Protein AF-J1JL00-F1 (afdb_monomer)

Solvent-accessible surface area (backbone atoms only — not comparable to full-atom values): 15808 Å² total; per-residue (Å²): 109,49,78,40,100,88,74,47,75,42,82,59,98,75,84,85,85,86,87,86,84,87,78,60,66,89,64,50,47,61,53,52,54,33,32,73,71,66,42,86,63,78,56,64,73,38,66,55,66,82,53,75,66,77,81,82,73,88,76,84,74,92,81,91,70,82,80,60,62,67,61,49,51,54,54,51,48,53,57,53,49,45,68,78,52,61,65,56,44,96,92,52,56,66,82,70,49,61,34,76,70,23,43,52,57,52,48,58,51,50,54,50,51,51,49,60,48,67,63,75,84,62,56,71,64,53,28,56,26,56,77,46,40,65,60,55,41,55,51,43,11,49,50,40,14,68,74,77,53,83,73,68,46,28,39,55,67,20,40,53,58,24,56,59,47,48,63,58,36,49,54,21,45,53,49,61,73,44,43,57,61,51,53,36,50,52,38,29,48,52,52,61,78,47,42,87,83,48,64,72,63,40,40,71,64,62,54,47,74,65,58,44,94,76,34,80,48,72,67,56,43,49,51,12,51,51,52,31,36,77,68,59,51,30,46,80,46,76,54,91,64,98,56,102,60,85,72,60,58,36,38,31,62,29,76,73,58,62,62,55,66,73,72,110

pLDDT: mean 85.7, std 11.67, range [34.03, 98.5]

Sequence (264 aa):
TYDRIERGTIFIPHVTLSMIGGIQPSRIIPLIQAINRGINDDGLLQRFQMIVWPDDNKEWQVIDRPPNKEAWQKYEGVFRSFRDKRLGSPEQPLIMRFSAKAQMQFYEWLEHLHREAKGGTHSESLQAHLLKMPKTIASLALIFELLDGGRLEIGPYAITTALRWTSYLLSHAKRLYAAHDTLTVESAKLIVERCDHLPDVFTARDIYRRCWRSLKDNQTVKQALELLCHSNHLRKKFITQQTSGHPNAYYEWHPLIKNNSIKQ

Structure (mmCIF, N/CA/C/O backbone):
data_AF-J1JL00-F1
#
_entry.id   AF-J1JL00-F1
#
loop_
_atom_site.group_PDB
_atom_site.id
_atom_site.type_symbol
_atom_site.label_atom_id
_atom_site.label_alt_id
_atom_site.label_comp_id
_atom_site.label_asym_id
_atom_site.label_entity_id
_atom_site.label_seq_id
_atom_site.pdbx_PDB_ins_code
_atom_site.Cartn_x
_atom_site.Cartn_y
_atom_site.Cartn_z
_atom_site.occupancy
_atom_site.B_iso_or_equiv
_atom_site.auth_seq_id
_atom_site.auth_comp_id
_atom_site.auth_asym_id
_atom_site.auth_atom_id
_atom_site.pdbx_PDB_model_num
ATOM 1 N N . THR A 1 1 ? -0.342 25.240 9.103 1.00 69.38 1 THR A N 1
ATOM 2 C CA . THR A 1 1 ? -0.979 26.515 8.718 1.00 69.38 1 THR A CA 1
ATOM 3 C C . THR A 1 1 ? -1.465 26.403 7.285 1.00 69.38 1 THR A C 1
ATOM 5 O O . THR A 1 1 ? -0.967 25.547 6.565 1.00 69.38 1 THR A O 1
ATOM 8 N N . TYR A 1 2 ? -2.474 27.172 6.888 1.00 74.75 2 TYR A N 1
ATOM 9 C CA . TYR A 1 2 ? -3.005 27.207 5.523 1.00 74.75 2 TYR A CA 1
ATOM 10 C C . TYR A 1 2 ? -3.241 28.662 5.124 1.00 74.75 2 TYR A C 1
ATOM 12 O O . TYR A 1 2 ? -3.945 29.376 5.841 1.00 74.75 2 TYR A O 1
ATOM 20 N N . ASP A 1 3 ? -2.665 29.086 4.003 1.00 75.50 3 ASP A N 1
ATOM 21 C CA . ASP A 1 3 ? -2.781 30.458 3.516 1.00 75.50 3 ASP A CA 1
ATOM 22 C C . ASP A 1 3 ? -4.001 30.617 2.613 1.00 75.50 3 ASP A C 1
ATOM 24 O O . ASP A 1 3 ? -4.221 29.853 1.671 1.00 75.50 3 ASP A O 1
ATOM 28 N N . ARG A 1 4 ? -4.810 31.638 2.901 1.00 74.19 4 ARG A N 1
ATOM 29 C CA . ARG A 1 4 ? -5.887 32.085 2.015 1.00 74.19 4 ARG A CA 1
ATOM 30 C C . ARG A 1 4 ? -5.503 33.425 1.413 1.00 74.19 4 ARG A C 1
ATOM 32 O O . ARG A 1 4 ? -5.175 34.338 2.164 1.00 74.19 4 ARG A O 1
ATOM 39 N N . ILE A 1 5 ? -5.649 33.538 0.088 1.00 73.56 5 ILE A N 1
ATOM 40 C CA . ILE A 1 5 ? -5.314 34.726 -0.722 1.00 73.56 5 ILE A CA 1
ATOM 41 C C . ILE A 1 5 ? -5.821 36.033 -0.079 1.00 73.56 5 ILE A C 1
ATOM 43 O O . ILE A 1 5 ? -5.119 37.032 -0.113 1.00 73.56 5 ILE A O 1
ATOM 47 N N . GLU A 1 6 ? -6.987 36.015 0.578 1.00 72.31 6 GLU A N 1
ATOM 48 C CA . GLU A 1 6 ? -7.594 37.209 1.191 1.00 72.31 6 GLU A CA 1
ATOM 49 C C . GLU A 1 6 ? -7.586 37.243 2.731 1.00 72.31 6 GLU A C 1
ATOM 51 O O . GLU A 1 6 ? -7.860 38.286 3.316 1.00 72.31 6 GLU A O 1
ATOM 56 N N . ARG A 1 7 ? -7.330 36.121 3.422 1.00 71.94 7 ARG A N 1
ATOM 57 C CA . ARG A 1 7 ? -7.496 36.026 4.896 1.00 71.94 7 ARG A CA 1
ATOM 58 C C . ARG A 1 7 ? -6.195 35.774 5.658 1.00 71.94 7 ARG A C 1
ATOM 60 O O . ARG A 1 7 ? -6.236 35.567 6.867 1.00 71.94 7 ARG A O 1
ATOM 67 N N . GLY A 1 8 ? -5.062 35.784 4.960 1.00 80.19 8 GLY A N 1
ATOM 68 C CA . GLY A 1 8 ? -3.763 35.474 5.543 1.00 80.19 8 GLY A CA 1
ATOM 69 C C . GLY A 1 8 ? -3.655 34.016 5.995 1.00 80.19 8 GLY A C 1
ATOM 70 O O . GLY A 1 8 ? -4.366 33.128 5.508 1.00 80.19 8 GLY A O 1
ATOM 71 N N . THR A 1 9 ? -2.736 33.775 6.924 1.00 82.62 9 THR A N 1
ATOM 72 C CA . THR A 1 9 ? -2.381 32.444 7.418 1.00 82.62 9 THR A CA 1
ATOM 73 C C . THR A 1 9 ? -3.329 31.974 8.517 1.00 82.62 9 THR A C 1
ATOM 75 O O . THR A 1 9 ? -3.395 32.563 9.593 1.00 82.62 9 THR A O 1
ATOM 78 N N . ILE A 1 10 ? -4.019 30.854 8.292 1.00 83.00 10 ILE A N 1
ATOM 79 C CA . ILE A 1 10 ? -4.846 30.196 9.311 1.00 83.00 10 ILE A CA 1
ATOM 80 C C . ILE A 1 10 ? -4.028 29.089 9.981 1.00 83.00 10 ILE A C 1
ATOM 82 O O . ILE A 1 10 ? -3.526 28.172 9.321 1.00 83.00 10 ILE A O 1
ATOM 86 N N . PHE A 1 11 ? -3.903 29.141 11.306 1.00 82.94 11 PHE A N 1
ATOM 87 C CA . PHE A 1 11 ? -3.355 28.041 12.094 1.00 82.94 11 PHE A CA 1
ATOM 88 C C . PHE A 1 11 ? -4.457 27.032 12.422 1.00 82.94 11 PHE A C 1
ATOM 90 O O . PHE A 1 11 ? -5.494 27.387 12.972 1.00 82.94 11 PHE A O 1
ATOM 97 N N . ILE A 1 12 ? -4.226 25.767 12.073 1.00 82.50 12 ILE A N 1
ATOM 98 C CA . ILE A 1 12 ? -5.101 24.652 12.433 1.00 82.50 12 ILE A CA 1
ATOM 99 C C . ILE A 1 12 ? -4.304 23.807 13.431 1.00 82.50 12 ILE A C 1
ATOM 101 O O . ILE A 1 12 ? -3.333 23.178 13.001 1.00 82.50 12 ILE A O 1
ATOM 105 N N . PRO A 1 13 ? -4.666 23.799 14.729 1.00 78.06 13 PRO A N 1
ATOM 106 C CA . PRO A 1 13 ? -3.902 23.092 15.759 1.00 78.06 13 PRO A CA 1
ATOM 107 C C . PRO A 1 13 ? -3.769 21.592 15.479 1.00 78.06 13 PRO A C 1
ATOM 109 O O . PRO A 1 13 ? -2.711 21.006 15.690 1.00 78.06 13 PRO A O 1
ATOM 112 N N . HIS A 1 14 ? -4.833 20.986 14.941 1.00 78.75 14 HIS A N 1
ATOM 113 C CA . HIS A 1 14 ? -4.893 19.564 14.614 1.00 78.75 14 HIS A CA 1
ATOM 114 C C . HIS A 1 14 ? -5.546 19.365 13.243 1.00 78.75 14 HIS A C 1
ATOM 116 O O . HIS A 1 14 ? -6.765 19.444 13.100 1.00 78.75 14 HIS A O 1
ATOM 122 N N . VAL A 1 15 ? -4.736 19.116 12.213 1.00 79.62 15 VAL A N 1
ATOM 123 C CA . VAL A 1 15 ? -5.241 18.772 10.877 1.00 79.62 15 VAL A CA 1
ATOM 124 C C . VAL A 1 15 ? -5.484 17.268 10.819 1.00 79.62 15 VAL A C 1
ATOM 126 O O . VAL A 1 15 ? -4.540 16.484 10.894 1.00 79.62 15 VAL A O 1
ATOM 129 N N . THR A 1 16 ? -6.743 16.867 10.646 1.00 81.25 16 THR A N 1
ATOM 130 C CA . THR A 1 16 ? -7.104 15.480 10.326 1.00 81.25 16 THR A CA 1
ATOM 131 C C . THR A 1 16 ? -7.536 15.415 8.870 1.00 81.25 16 THR A C 1
ATOM 133 O O . THR A 1 16 ? -8.533 16.025 8.492 1.00 81.25 16 THR A O 1
ATOM 136 N N . LEU A 1 17 ? -6.776 14.689 8.051 1.00 83.19 17 LEU A N 1
ATOM 137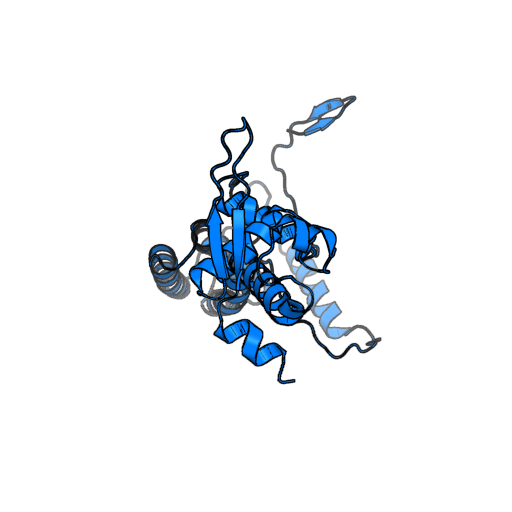 C CA . LEU A 1 17 ? -7.070 14.484 6.637 1.00 83.19 17 LEU A CA 1
ATOM 138 C C . LEU A 1 17 ? -7.422 13.013 6.405 1.00 83.19 17 LEU A C 1
ATOM 140 O O . LEU A 1 17 ? -6.638 12.128 6.742 1.00 83.19 17 LEU A O 1
ATOM 144 N N . SER A 1 18 ? -8.588 12.768 5.811 1.00 84.50 18 SER A N 1
ATOM 145 C CA . SER A 1 18 ? -8.987 11.451 5.312 1.00 84.50 18 SER A CA 1
ATOM 146 C C . SER A 1 18 ? -9.043 11.503 3.791 1.00 84.50 18 SER A C 1
ATOM 148 O O . SER A 1 18 ? -9.672 12.397 3.226 1.00 84.50 18 SER A O 1
ATOM 150 N N . MET A 1 19 ? -8.361 10.570 3.131 1.00 86.69 19 MET A N 1
ATOM 151 C CA . MET A 1 19 ? -8.307 10.475 1.675 1.00 86.69 19 MET A CA 1
ATOM 152 C C . MET A 1 19 ? -8.732 9.077 1.246 1.00 86.69 19 MET A C 1
ATOM 154 O O . MET A 1 19 ? -8.147 8.085 1.677 1.00 86.69 19 MET A O 1
ATOM 158 N N . ILE A 1 20 ? -9.725 9.017 0.365 1.00 90.94 20 ILE A N 1
ATOM 159 C CA . ILE A 1 20 ? -10.169 7.797 -0.302 1.00 90.94 20 ILE A CA 1
ATOM 160 C C . ILE A 1 20 ? -10.365 8.109 -1.782 1.00 90.94 20 ILE A C 1
ATOM 162 O O . ILE A 1 20 ? -10.926 9.143 -2.141 1.00 90.94 20 ILE A O 1
ATOM 166 N N . GLY A 1 21 ? -9.869 7.237 -2.649 1.00 90.94 21 GLY A N 1
ATOM 167 C CA . GLY A 1 21 ? -9.973 7.423 -4.087 1.00 90.94 21 GLY A CA 1
ATOM 168 C C . GLY A 1 21 ? -9.121 6.424 -4.851 1.00 90.94 21 GLY A C 1
ATOM 169 O O . GLY A 1 21 ? -8.315 5.698 -4.272 1.00 90.94 21 GLY A O 1
ATOM 170 N N . GLY A 1 22 ? -9.318 6.400 -6.165 1.00 91.00 22 GLY A N 1
ATOM 171 C CA . GLY A 1 22 ? -8.463 5.671 -7.093 1.00 91.00 22 GLY A CA 1
ATOM 172 C C . GLY A 1 22 ? -7.447 6.600 -7.751 1.00 91.00 22 GLY A C 1
ATOM 173 O O . GLY A 1 22 ? -7.706 7.788 -7.944 1.00 91.00 22 GLY A O 1
ATOM 174 N N . ILE A 1 23 ? -6.305 6.043 -8.143 1.00 88.38 23 ILE A N 1
ATOM 175 C CA . ILE A 1 23 ? -5.316 6.711 -8.989 1.00 88.38 23 ILE A CA 1
ATOM 176 C C . ILE A 1 23 ? -4.999 5.811 -10.176 1.00 88.38 23 ILE A C 1
ATOM 178 O O . ILE A 1 23 ? -4.833 4.602 -10.034 1.00 88.38 23 ILE A O 1
ATOM 182 N N . GLN A 1 24 ? -4.935 6.399 -11.368 1.00 83.00 24 GLN A N 1
ATOM 183 C CA . GLN A 1 24 ? -4.553 5.658 -12.563 1.00 83.00 24 GLN A CA 1
ATOM 184 C C . GLN A 1 24 ? -3.084 5.215 -12.454 1.00 83.00 24 GLN A C 1
ATOM 186 O O . GLN A 1 24 ? -2.234 6.053 -12.129 1.00 83.00 24 GLN A O 1
ATOM 191 N N . PRO A 1 25 ? -2.746 3.961 -12.812 1.00 82.19 25 PRO A N 1
ATOM 192 C CA . PRO A 1 25 ? -1.364 3.483 -12.865 1.00 82.19 25 PRO A CA 1
ATOM 193 C C . PRO A 1 25 ? -0.403 4.435 -13.593 1.00 82.19 25 PRO A C 1
ATOM 195 O O . PRO A 1 25 ? 0.659 4.781 -13.082 1.00 82.19 25 PRO A O 1
ATOM 198 N N . SER A 1 26 ? -0.820 4.964 -14.746 1.00 75.81 26 SER A N 1
ATOM 199 C CA . SER A 1 26 ? -0.031 5.903 -15.557 1.00 75.81 26 SER A CA 1
ATOM 200 C C . SER A 1 26 ? 0.316 7.220 -14.851 1.00 75.81 26 SER A C 1
ATOM 202 O O . SER A 1 26 ? 1.222 7.925 -15.290 1.00 75.81 26 SER A O 1
ATOM 204 N N . ARG A 1 27 ? -0.394 7.572 -13.772 1.00 83.00 27 ARG A N 1
ATOM 205 C CA . ARG A 1 27 ? -0.163 8.790 -12.983 1.00 83.00 27 ARG A CA 1
ATOM 206 C C . ARG A 1 27 ? 0.684 8.543 -11.742 1.00 83.00 27 ARG A C 1
ATOM 208 O O . ARG A 1 27 ? 1.440 9.432 -11.367 1.00 83.00 27 ARG A O 1
ATOM 215 N N . ILE A 1 28 ? 0.594 7.362 -11.129 1.00 86.94 28 ILE A N 1
ATOM 216 C CA . ILE A 1 28 ? 1.370 7.041 -9.922 1.00 86.94 28 ILE A CA 1
ATOM 217 C C . ILE A 1 28 ? 2.789 6.557 -10.240 1.00 86.94 28 ILE A C 1
ATOM 219 O O . ILE A 1 28 ? 3.718 6.856 -9.495 1.00 86.94 28 ILE A O 1
ATOM 223 N N . ILE A 1 29 ? 2.986 5.866 -11.365 1.00 83.75 29 ILE A N 1
ATOM 224 C CA . ILE A 1 29 ? 4.297 5.307 -11.726 1.00 83.75 29 ILE A CA 1
ATOM 225 C C . ILE A 1 29 ? 5.381 6.388 -11.878 1.00 83.75 29 ILE A C 1
ATOM 227 O O . ILE A 1 29 ? 6.454 6.205 -11.303 1.00 83.75 29 ILE A O 1
ATOM 231 N N . PRO A 1 30 ? 5.141 7.535 -12.551 1.00 80.81 30 PRO A N 1
ATOM 232 C CA . PRO A 1 30 ? 6.138 8.606 -12.611 1.00 80.81 30 PRO A CA 1
ATOM 233 C C . PRO A 1 30 ? 6.525 9.159 -11.232 1.00 80.81 30 PRO A C 1
ATOM 235 O O . PRO A 1 30 ? 7.673 9.547 -11.028 1.00 80.81 30 PRO A O 1
ATOM 238 N N . LEU A 1 31 ? 5.598 9.163 -10.265 1.00 84.75 31 LEU A N 1
ATOM 239 C CA . LEU A 1 31 ? 5.889 9.587 -8.891 1.00 84.75 31 LEU A CA 1
ATOM 240 C C . LEU A 1 31 ? 6.816 8.587 -8.192 1.00 84.75 31 LEU A C 1
ATOM 242 O O . LEU A 1 31 ? 7.778 8.988 -7.549 1.00 84.75 31 LEU A O 1
ATOM 246 N N . ILE A 1 32 ? 6.576 7.287 -8.374 1.00 85.06 32 ILE A N 1
ATOM 247 C CA . ILE A 1 32 ? 7.440 6.225 -7.834 1.00 85.06 32 ILE A CA 1
ATOM 248 C C . ILE A 1 32 ? 8.841 6.299 -8.448 1.00 85.06 32 ILE A C 1
ATOM 250 O O . ILE A 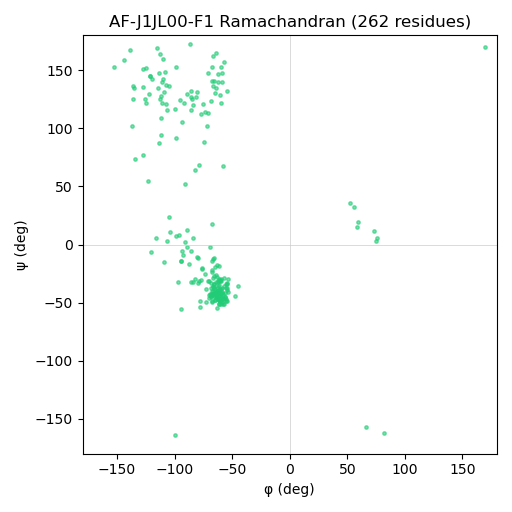1 32 ? 9.834 6.153 -7.740 1.00 85.06 32 ILE A O 1
ATOM 254 N N . GLN A 1 33 ? 8.938 6.574 -9.751 1.00 78.75 33 GLN A N 1
ATOM 255 C CA . GLN A 1 33 ? 10.223 6.783 -10.425 1.00 78.75 33 GLN A CA 1
ATOM 256 C C . GLN A 1 33 ? 10.987 7.976 -9.851 1.00 78.75 33 GLN A C 1
ATOM 258 O O . GLN A 1 33 ? 12.196 7.882 -9.651 1.00 78.75 33 GLN A O 1
ATOM 263 N N . ALA A 1 34 ? 10.294 9.091 -9.608 1.00 81.19 34 ALA A N 1
ATOM 264 C CA . ALA A 1 34 ? 10.893 10.267 -8.992 1.00 81.19 34 ALA A CA 1
ATOM 265 C C . ALA A 1 34 ? 11.437 9.925 -7.596 1.00 81.19 34 ALA A C 1
ATOM 267 O O . ALA A 1 34 ? 12.615 10.170 -7.338 1.00 81.19 34 ALA A O 1
ATOM 268 N N . ILE A 1 35 ? 10.634 9.247 -6.768 1.00 83.75 35 ILE A N 1
ATOM 269 C CA . ILE A 1 35 ? 11.024 8.791 -5.425 1.00 83.75 35 ILE A CA 1
ATOM 270 C C . ILE A 1 35 ? 12.271 7.899 -5.485 1.00 83.75 35 ILE A C 1
ATOM 272 O O . ILE A 1 35 ? 13.230 8.141 -4.763 1.00 83.75 35 ILE A O 1
ATOM 276 N N . ASN A 1 36 ? 12.317 6.923 -6.398 1.00 78.88 36 ASN A N 1
ATOM 277 C CA . ASN A 1 36 ? 13.481 6.039 -6.565 1.00 78.88 36 ASN A CA 1
ATOM 278 C C . ASN A 1 36 ? 14.760 6.777 -7.009 1.00 78.88 36 ASN A C 1
ATOM 280 O O . ASN A 1 36 ? 15.850 6.228 -6.893 1.00 78.88 36 ASN A O 1
ATOM 284 N N . ARG A 1 37 ? 14.642 8.001 -7.538 1.00 78.81 37 ARG A N 1
ATOM 285 C CA . ARG A 1 37 ? 15.773 8.879 -7.889 1.00 78.81 37 ARG A CA 1
ATOM 286 C C . ARG A 1 37 ? 16.100 9.894 -6.786 1.00 78.81 37 ARG A C 1
ATOM 288 O O . ARG A 1 37 ? 16.881 10.809 -7.030 1.00 78.81 37 ARG A O 1
ATOM 295 N N . GLY A 1 38 ? 15.472 9.778 -5.614 1.00 77.06 38 GLY A N 1
ATOM 296 C CA . GLY A 1 38 ? 15.591 10.738 -4.514 1.00 77.06 38 GLY A CA 1
ATOM 297 C C . GLY A 1 38 ? 14.855 12.061 -4.754 1.00 77.06 38 GLY A C 1
ATOM 298 O O . GLY A 1 38 ? 15.054 13.022 -4.016 1.00 77.06 38 GLY A O 1
ATOM 299 N N . ILE A 1 39 ? 14.006 12.147 -5.783 1.00 77.81 39 ILE A N 1
ATOM 300 C CA . ILE A 1 39 ? 13.226 13.348 -6.099 1.00 77.81 39 ILE A CA 1
ATOM 301 C C . ILE A 1 39 ? 11.874 13.241 -5.395 1.00 77.81 39 ILE A C 1
ATOM 303 O O . ILE A 1 39 ? 11.105 12.321 -5.666 1.00 77.81 39 ILE A O 1
ATOM 307 N N . ASN A 1 40 ? 11.556 14.217 -4.542 1.00 73.50 40 ASN A N 1
ATOM 308 C CA . ASN A 1 40 ? 10.325 14.232 -3.743 1.00 73.50 40 ASN A CA 1
ATOM 309 C C . ASN A 1 40 ? 10.146 12.971 -2.871 1.00 73.50 40 ASN A C 1
ATOM 311 O O . ASN A 1 40 ? 9.018 12.545 -2.632 1.00 73.50 40 ASN A O 1
ATOM 315 N N . ASP A 1 41 ? 11.239 12.367 -2.390 1.00 78.38 41 ASP A N 1
ATOM 316 C CA . ASP A 1 41 ? 11.178 11.271 -1.413 1.00 78.38 41 ASP A CA 1
ATOM 317 C C . ASP A 1 41 ? 10.931 11.813 0.008 1.00 78.38 41 ASP A C 1
ATOM 319 O O . ASP A 1 41 ? 11.788 11.803 0.888 1.00 78.38 41 ASP A O 1
ATOM 323 N N . ASP A 1 42 ? 9.731 12.353 0.220 1.00 81.44 42 ASP A N 1
ATOM 324 C CA . ASP A 1 42 ? 9.251 12.910 1.496 1.00 81.44 42 ASP A CA 1
ATOM 325 C C . ASP A 1 42 ? 8.522 11.863 2.374 1.00 81.44 42 ASP A C 1
ATOM 327 O O . ASP A 1 42 ? 7.994 12.136 3.468 1.00 81.44 42 ASP A O 1
ATOM 331 N N . GLY A 1 43 ? 8.462 10.623 1.887 1.00 84.25 43 GLY A N 1
ATOM 332 C CA . GLY A 1 43 ? 7.773 9.520 2.533 1.00 84.25 43 GLY A CA 1
ATOM 333 C C . GLY A 1 43 ? 6.244 9.556 2.410 1.00 84.25 43 GLY A C 1
ATOM 334 O O . GLY A 1 43 ? 5.588 8.774 3.109 1.00 84.25 43 GLY A O 1
ATOM 335 N N . LEU A 1 44 ? 5.641 10.482 1.650 1.00 86.38 44 LEU A N 1
ATOM 336 C CA . LEU A 1 44 ? 4.183 10.640 1.556 1.00 86.38 44 LEU A CA 1
ATOM 337 C C . LEU A 1 44 ? 3.527 9.378 0.993 1.00 86.38 44 LEU A C 1
ATOM 339 O O . LEU A 1 44 ? 2.630 8.825 1.629 1.00 86.38 44 LEU A O 1
ATOM 343 N N . LEU A 1 45 ? 4.014 8.874 -0.145 1.00 89.00 45 LEU A N 1
ATOM 344 C CA . LEU A 1 45 ? 3.480 7.659 -0.769 1.00 89.00 45 LEU A CA 1
ATOM 345 C C . LEU A 1 45 ? 3.578 6.451 0.174 1.00 89.00 45 LEU A C 1
ATOM 347 O O . LEU A 1 45 ? 2.633 5.679 0.318 1.00 89.00 45 LEU A O 1
ATOM 351 N N . GLN A 1 46 ? 4.693 6.332 0.891 1.00 91.06 46 GLN A N 1
ATOM 352 C CA . GLN A 1 46 ? 4.947 5.271 1.860 1.00 91.06 46 GLN A CA 1
ATOM 353 C C . GLN A 1 46 ? 4.002 5.348 3.076 1.00 91.06 46 GLN A C 1
ATOM 355 O O . GLN A 1 46 ? 3.962 4.407 3.859 1.00 91.06 46 GLN A O 1
ATOM 360 N N . ARG A 1 47 ? 3.233 6.428 3.281 1.00 89.31 47 ARG A N 1
ATOM 361 C CA . ARG A 1 47 ? 2.190 6.497 4.328 1.00 89.31 47 ARG A CA 1
ATOM 362 C C . ARG A 1 47 ? 0.839 5.958 3.857 1.00 89.31 47 ARG A C 1
ATOM 364 O O . ARG A 1 47 ? 0.012 5.608 4.698 1.00 89.31 47 ARG A O 1
ATOM 371 N N . PHE A 1 48 ? 0.626 5.812 2.551 1.00 91.94 48 PHE A N 1
ATOM 372 C CA . PHE A 1 48 ? -0.583 5.212 1.988 1.00 91.94 48 PHE A CA 1
ATOM 373 C C . PHE A 1 48 ? -0.511 3.676 1.998 1.00 91.94 48 PHE A C 1
ATOM 375 O O . PHE A 1 48 ? -0.522 3.005 0.970 1.00 91.94 48 PHE A O 1
ATOM 382 N N . GLN A 1 49 ? -0.456 3.113 3.202 1.00 94.25 49 GLN A N 1
ATOM 383 C CA . GLN A 1 49 ? -0.298 1.675 3.463 1.00 94.25 49 GLN A CA 1
ATOM 384 C C . GLN A 1 49 ? -1.502 0.817 3.033 1.00 94.25 49 GLN A C 1
ATOM 386 O O . GLN A 1 49 ? -1.396 -0.401 2.978 1.00 94.25 49 GLN A O 1
ATOM 391 N N . MET A 1 50 ? -2.644 1.449 2.746 1.00 94.50 50 MET A N 1
ATOM 392 C CA . MET A 1 50 ? -3.872 0.785 2.292 1.00 94.50 50 MET A CA 1
ATOM 393 C C . MET A 1 50 ? -4.057 0.845 0.765 1.00 94.50 50 MET A C 1
ATOM 395 O O . MET A 1 50 ? -5.124 0.479 0.275 1.00 94.50 50 MET A O 1
ATOM 399 N N . ILE A 1 51 ? -3.067 1.332 -0.001 1.00 92.88 51 ILE A N 1
ATOM 400 C CA . ILE A 1 51 ? -3.135 1.289 -1.470 1.00 92.88 51 ILE A CA 1
ATOM 401 C C . ILE A 1 51 ? -3.130 -0.166 -1.928 1.00 92.88 51 ILE A C 1
ATOM 403 O O . ILE A 1 51 ? -2.267 -0.955 -1.550 1.00 92.88 51 ILE A O 1
ATOM 407 N N . VAL A 1 52 ? -4.079 -0.487 -2.800 1.00 93.88 52 VAL A N 1
ATOM 408 C CA . VAL A 1 52 ? -4.195 -1.789 -3.446 1.00 93.88 52 VAL A CA 1
ATOM 409 C C . VAL A 1 52 ? -4.138 -1.619 -4.956 1.00 93.88 52 VAL A C 1
ATOM 411 O O . VAL 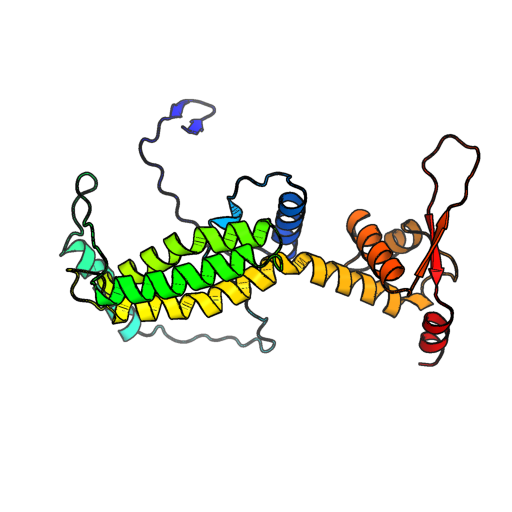A 1 52 ? -4.639 -0.641 -5.508 1.00 93.88 52 VAL A O 1
ATOM 414 N N . TRP A 1 53 ? -3.525 -2.591 -5.619 1.00 90.94 53 TRP A N 1
ATOM 415 C CA . TRP A 1 53 ? -3.470 -2.699 -7.074 1.00 90.94 53 TRP A CA 1
ATOM 416 C C . TRP A 1 53 ? -3.959 -4.096 -7.476 1.00 90.94 53 TRP A C 1
ATOM 418 O O . TRP A 1 53 ? -3.133 -4.990 -7.712 1.00 90.94 53 TRP A O 1
ATOM 428 N N . PRO A 1 54 ? -5.286 -4.318 -7.449 1.00 89.12 54 PRO A N 1
ATOM 429 C CA . PRO A 1 54 ? -5.886 -5.600 -7.797 1.00 89.12 54 PRO A CA 1
ATOM 430 C C . PRO A 1 54 ? -5.696 -5.917 -9.280 1.00 89.12 54 PRO A C 1
ATOM 432 O O . PRO A 1 54 ? -5.382 -5.039 -10.082 1.00 89.12 54 PRO A O 1
ATOM 435 N N . ASP A 1 55 ? -5.868 -7.187 -9.629 1.00 85.19 55 ASP A N 1
ATOM 436 C CA . ASP A 1 55 ? -5.952 -7.593 -11.026 1.00 85.19 55 ASP A CA 1
ATOM 437 C C . ASP A 1 55 ? -7.265 -7.127 -11.652 1.00 85.19 55 ASP A C 1
ATOM 439 O O . ASP A 1 55 ? -8.302 -7.059 -10.987 1.00 85.19 55 ASP A O 1
ATOM 443 N N . ASP A 1 56 ? -7.211 -6.823 -12.948 1.00 81.62 56 ASP A N 1
ATOM 444 C CA . ASP A 1 56 ? -8.403 -6.479 -13.709 1.00 81.62 56 ASP A CA 1
ATOM 445 C C . ASP A 1 56 ? -9.287 -7.717 -13.854 1.00 81.62 56 ASP A C 1
ATOM 447 O O . ASP A 1 56 ? -8.872 -8.748 -14.397 1.00 81.62 56 ASP A O 1
ATOM 451 N N . ASN A 1 57 ? -10.537 -7.604 -13.404 1.00 79.06 57 ASN A N 1
ATOM 452 C CA . ASN A 1 57 ? -11.538 -8.600 -13.736 1.00 79.06 57 ASN A CA 1
ATOM 453 C C . ASN A 1 57 ? -11.883 -8.456 -15.224 1.00 79.06 57 ASN A C 1
ATOM 455 O O . ASN A 1 57 ? -12.433 -7.440 -15.647 1.00 79.06 57 ASN A O 1
ATOM 459 N N . LYS A 1 58 ? -11.522 -9.464 -16.023 1.00 82.94 58 LYS A N 1
ATOM 460 C CA . LYS A 1 58 ? -11.732 -9.455 -17.480 1.00 82.94 58 LYS A CA 1
ATOM 461 C C . LYS A 1 58 ? -13.209 -9.520 -17.857 1.00 82.94 58 LYS A C 1
ATOM 463 O O . LYS A 1 58 ? -13.575 -9.121 -18.960 1.00 82.94 58 LYS A O 1
ATOM 468 N N . GLU A 1 59 ? -14.044 -10.016 -16.954 1.00 85.56 59 GLU A N 1
ATOM 469 C CA . GLU A 1 59 ? -15.479 -10.116 -17.158 1.00 85.56 59 GLU A CA 1
ATOM 470 C C . GLU A 1 59 ? -16.160 -8.873 -16.593 1.00 85.56 59 GLU A C 1
ATOM 472 O O . GLU A 1 59 ? -16.289 -8.697 -15.380 1.00 85.56 59 GLU A O 1
ATOM 477 N N . TRP A 1 60 ? -16.598 -7.987 -17.488 1.00 85.19 60 TRP A N 1
ATOM 478 C CA . TRP A 1 60 ? -17.466 -6.883 -17.106 1.00 85.19 60 TRP A CA 1
ATOM 479 C C . TRP A 1 60 ? -18.919 -7.348 -17.109 1.00 85.19 60 TRP A C 1
ATOM 481 O O . TRP A 1 60 ? -19.414 -7.871 -18.108 1.00 85.19 60 TRP A O 1
ATOM 491 N N . GLN A 1 61 ? -19.606 -7.133 -15.990 1.00 89.25 61 GLN A N 1
ATOM 492 C CA . GLN A 1 61 ? -21.024 -7.430 -15.838 1.00 89.25 61 GLN A CA 1
ATOM 493 C C . GLN A 1 61 ? -21.708 -6.269 -15.115 1.00 89.25 61 GLN A C 1
ATOM 495 O O . GLN A 1 61 ? -21.192 -5.750 -14.122 1.00 89.25 61 GLN A O 1
ATOM 500 N N . VAL A 1 62 ? -22.887 -5.870 -15.597 1.00 89.56 62 VAL A N 1
ATOM 501 C CA . VAL A 1 62 ? -23.751 -4.935 -14.867 1.00 89.56 62 VAL A CA 1
ATOM 502 C C . VAL A 1 62 ? -24.372 -5.690 -13.700 1.00 89.56 62 VAL A C 1
ATOM 504 O O . VAL A 1 62 ? -25.163 -6.606 -13.905 1.00 89.56 62 VAL A O 1
ATOM 507 N N . ILE A 1 63 ? -24.021 -5.302 -12.477 1.00 88.25 63 ILE A N 1
ATOM 508 C CA . ILE A 1 63 ? -24.607 -5.863 -11.258 1.00 88.25 63 ILE A CA 1
ATOM 509 C C . ILE A 1 63 ? -25.438 -4.769 -10.591 1.00 88.25 63 ILE A C 1
ATOM 511 O O . ILE A 1 63 ? -24.913 -3.967 -9.821 1.00 88.25 63 ILE A O 1
ATOM 515 N N . ASP A 1 64 ? -26.737 -4.753 -10.880 1.00 92.12 64 ASP A N 1
ATOM 516 C CA . ASP A 1 64 ? -27.720 -3.959 -10.141 1.00 92.12 64 ASP A CA 1
ATOM 517 C C . ASP A 1 64 ? -28.427 -4.871 -9.134 1.00 92.12 64 ASP A C 1
ATOM 519 O O . ASP A 1 64 ? -29.368 -5.597 -9.458 1.00 92.12 64 ASP A O 1
ATOM 523 N N . ARG A 1 65 ? -27.882 -4.926 -7.916 1.00 92.81 65 ARG A N 1
ATOM 524 C CA . ARG A 1 65 ? -28.422 -5.745 -6.827 1.00 92.81 65 ARG A CA 1
ATOM 525 C C . ARG A 1 65 ? -29.003 -4.842 -5.742 1.00 92.81 65 ARG A C 1
ATOM 527 O O . ARG A 1 65 ? -28.361 -3.850 -5.385 1.00 92.81 65 ARG A O 1
ATOM 534 N N . PRO A 1 66 ? -30.156 -5.199 -5.148 1.00 93.69 66 PRO A N 1
ATOM 535 C CA . PRO A 1 66 ? -30.685 -4.448 -4.021 1.00 93.69 66 PRO A CA 1
ATOM 536 C C . PRO A 1 66 ? -29.675 -4.440 -2.859 1.00 93.69 66 PRO A C 1
ATOM 538 O O . PRO A 1 66 ? -28.937 -5.416 -2.666 1.00 93.69 66 PRO A O 1
ATOM 541 N N . PRO A 1 67 ? -29.631 -3.360 -2.058 1.00 92.50 67 PRO A N 1
ATOM 542 C CA . PRO A 1 67 ? -28.720 -3.280 -0.928 1.00 92.50 67 PRO A CA 1
ATOM 543 C C . PRO A 1 67 ? -29.029 -4.378 0.093 1.00 92.50 67 PRO A C 1
ATOM 545 O O . PRO A 1 67 ? -30.189 -4.661 0.408 1.00 92.50 67 PRO A O 1
ATOM 548 N N . ASN A 1 68 ? -27.979 -4.973 0.661 1.00 96.38 68 ASN A N 1
ATOM 549 C CA . ASN A 1 68 ? -28.131 -5.917 1.760 1.00 96.38 68 ASN A CA 1
ATOM 550 C C . ASN A 1 68 ? -28.537 -5.151 3.032 1.00 96.38 68 ASN A C 1
ATOM 552 O O . ASN A 1 68 ? -27.703 -4.523 3.687 1.00 96.38 68 ASN A O 1
ATOM 556 N N . LYS A 1 69 ? -29.831 -5.208 3.369 1.00 96.56 69 LYS A N 1
ATOM 557 C CA . LYS A 1 69 ? -30.412 -4.507 4.524 1.00 96.56 69 LYS A CA 1
ATOM 558 C C . LYS A 1 69 ? -29.794 -4.937 5.855 1.00 96.56 69 LYS A C 1
ATOM 560 O O . LYS A 1 69 ? -29.574 -4.089 6.711 1.00 96.56 69 LYS A O 1
ATOM 565 N N . GLU A 1 70 ? -29.488 -6.221 6.024 1.00 96.44 70 GLU A N 1
ATOM 566 C CA . GLU A 1 70 ? -28.879 -6.735 7.255 1.00 96.44 70 GLU A CA 1
ATOM 567 C C . GLU A 1 70 ? -27.449 -6.201 7.423 1.00 96.44 70 GLU A C 1
ATOM 569 O O . GLU A 1 70 ? -27.073 -5.732 8.497 1.00 96.44 70 GLU A O 1
ATOM 574 N N . ALA A 1 71 ? -26.662 -6.197 6.342 1.00 94.88 71 ALA A N 1
ATOM 575 C CA . ALA A 1 71 ? -25.322 -5.614 6.347 1.00 94.88 71 ALA A CA 1
ATOM 576 C C . ALA A 1 71 ? -25.363 -4.107 6.645 1.00 94.88 71 ALA A C 1
ATOM 578 O O . ALA A 1 71 ? -24.548 -3.612 7.423 1.00 94.88 71 ALA A O 1
ATOM 579 N N . TRP A 1 72 ? -26.341 -3.391 6.081 1.00 94.25 72 TRP A N 1
ATOM 580 C CA . TRP A 1 72 ? -26.557 -1.972 6.363 1.00 94.25 72 TRP A CA 1
ATOM 581 C C . TRP A 1 72 ? -26.877 -1.713 7.839 1.00 94.25 72 TRP A C 1
ATOM 583 O O . TRP A 1 72 ? -26.278 -0.833 8.452 1.00 94.25 72 TRP A O 1
ATOM 593 N N . GLN A 1 73 ? -27.769 -2.507 8.435 1.00 95.50 73 GLN A N 1
ATOM 594 C CA . GLN A 1 73 ? -28.117 -2.390 9.854 1.00 95.50 73 GLN A CA 1
ATOM 595 C C . GLN A 1 73 ? -26.919 -2.676 10.768 1.00 95.50 73 GLN A C 1
ATOM 597 O O . GLN A 1 73 ? -26.705 -1.945 11.734 1.00 95.50 73 GLN A O 1
ATOM 602 N N . LYS A 1 74 ? -26.107 -3.696 10.452 1.00 92.25 74 LYS A N 1
ATOM 603 C CA . LYS A 1 74 ? -24.862 -3.990 11.187 1.00 92.25 74 LYS A CA 1
ATOM 604 C C . LYS A 1 74 ? -23.878 -2.824 11.099 1.00 92.25 74 LYS A C 1
ATOM 606 O O . LYS A 1 74 ? -23.372 -2.377 12.125 1.00 92.25 74 LYS A O 1
ATOM 611 N N . TYR A 1 75 ? -23.660 -2.301 9.891 1.00 92.38 75 TYR A N 1
ATOM 612 C CA . TYR A 1 75 ? -22.817 -1.129 9.656 1.00 92.38 75 TYR A CA 1
ATOM 613 C C . TYR A 1 75 ? -23.296 0.078 10.470 1.00 92.38 75 TYR A C 1
ATOM 615 O O . TYR A 1 75 ? -22.521 0.663 11.220 1.00 92.38 75 TYR A O 1
ATOM 623 N N . GLU A 1 76 ? -24.582 0.423 10.394 1.00 94.56 76 GLU A N 1
ATOM 624 C CA . GLU A 1 76 ? -25.147 1.545 11.147 1.00 94.56 76 GLU A CA 1
ATOM 625 C C . GLU A 1 76 ? -25.031 1.335 12.667 1.00 94.56 76 GLU A C 1
ATOM 627 O O . GLU A 1 76 ? -24.692 2.263 13.411 1.00 94.56 76 GLU A O 1
ATOM 632 N N . GLY A 1 77 ? -25.265 0.104 13.129 1.00 92.75 77 GLY A N 1
ATOM 633 C CA . GLY A 1 77 ? -25.135 -0.292 14.528 1.00 92.75 77 GLY A CA 1
ATOM 634 C C . GLY A 1 77 ? -23.751 0.006 15.105 1.00 92.75 77 GLY A C 1
ATOM 635 O O . GLY A 1 77 ? -23.660 0.482 16.238 1.00 92.75 77 GLY A O 1
ATOM 636 N N . VAL A 1 78 ? -22.684 -0.168 14.318 1.00 91.00 78 VAL A N 1
ATOM 637 C CA . VAL A 1 78 ? -21.313 0.185 14.723 1.00 91.00 78 VAL A CA 1
ATOM 638 C C . VAL A 1 78 ? -21.199 1.675 15.051 1.00 91.00 78 VAL A C 1
ATOM 640 O O . VAL A 1 78 ? -20.747 2.025 16.144 1.00 91.00 78 VAL A O 1
ATOM 643 N N . PHE A 1 79 ? -21.651 2.560 14.157 1.00 90.88 79 PHE A N 1
ATOM 644 C CA . PHE A 1 79 ? -21.567 4.011 14.377 1.00 90.88 79 PHE A CA 1
ATOM 645 C C . PHE A 1 79 ? -22.404 4.457 15.570 1.00 90.88 79 PHE A C 1
ATOM 647 O O . PHE A 1 79 ? -21.935 5.247 16.394 1.00 90.88 79 PHE A O 1
ATOM 654 N N . ARG A 1 80 ? -23.620 3.914 15.704 1.00 91.94 80 ARG A N 1
ATOM 655 C CA . ARG A 1 80 ? -24.466 4.163 16.879 1.00 91.94 80 ARG A CA 1
ATOM 656 C C . ARG A 1 80 ? -23.752 3.722 18.158 1.00 91.94 80 ARG A C 1
ATOM 658 O O . ARG A 1 80 ? -23.712 4.485 19.117 1.00 91.94 80 ARG A O 1
ATOM 665 N N . SER A 1 81 ? -23.078 2.569 18.141 1.00 89.06 81 SER A N 1
ATOM 666 C CA . SER A 1 81 ? -22.315 2.082 19.297 1.00 89.06 81 SER A CA 1
ATOM 667 C C . SER A 1 81 ? -21.178 3.021 19.721 1.00 89.06 81 SER A C 1
ATOM 669 O O . SER A 1 81 ? -20.916 3.129 20.915 1.00 89.06 81 SER A O 1
ATOM 671 N N . PHE A 1 82 ? -20.508 3.703 18.783 1.00 88.31 82 PHE A N 1
ATOM 672 C CA . PHE A 1 82 ? -19.445 4.670 19.100 1.00 88.31 82 PHE A CA 1
ATOM 673 C C . PHE A 1 82 ? -19.989 6.023 19.551 1.00 88.31 82 PHE A C 1
ATOM 675 O O . PHE A 1 82 ? -19.373 6.689 20.383 1.00 88.31 82 PHE A O 1
ATOM 682 N N . ARG A 1 83 ? -21.156 6.426 19.038 1.00 87.44 83 ARG A N 1
ATOM 683 C CA . ARG A 1 83 ? -21.863 7.614 19.524 1.00 87.44 83 ARG A CA 1
ATOM 684 C C . ARG A 1 83 ? -22.317 7.423 20.971 1.00 87.44 83 ARG A C 1
ATOM 686 O O . ARG A 1 83 ? -22.101 8.310 21.794 1.00 87.44 83 ARG A 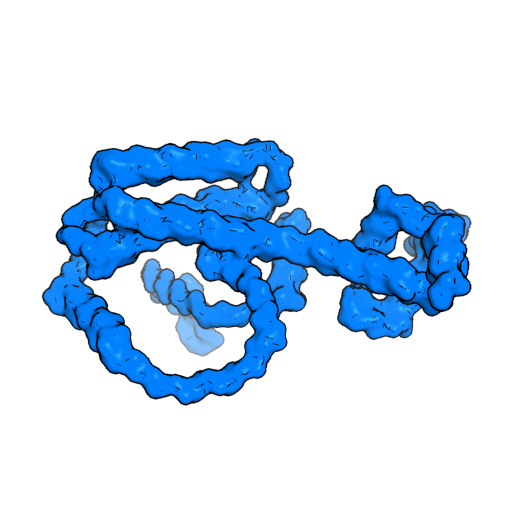O 1
ATOM 693 N N . ASP A 1 84 ? -22.931 6.277 21.256 1.00 87.31 84 ASP A N 1
ATOM 694 C CA . ASP A 1 84 ? -23.568 5.994 22.544 1.00 87.31 84 ASP A CA 1
ATOM 695 C C . ASP A 1 84 ? -22.532 5.578 23.607 1.00 87.31 84 ASP A C 1
ATOM 697 O O . ASP A 1 84 ? -22.663 5.934 24.777 1.00 87.31 84 ASP A O 1
ATOM 701 N N . LYS A 1 85 ? -21.454 4.885 23.205 1.00 83.81 85 LYS A N 1
ATOM 702 C CA . LYS A 1 85 ? -20.286 4.575 24.048 1.00 83.81 85 LYS A CA 1
ATOM 703 C C . LYS A 1 85 ? -19.060 5.313 23.516 1.00 83.81 85 LYS A C 1
ATOM 705 O O . LYS A 1 85 ? -18.300 4.772 22.709 1.00 83.81 85 LYS A O 1
ATOM 710 N N . ARG A 1 86 ? -18.880 6.555 23.971 1.00 83.00 86 ARG A N 1
ATOM 711 C CA . ARG A 1 86 ? -17.764 7.412 23.547 1.00 83.00 86 ARG A CA 1
ATOM 712 C C . ARG A 1 86 ? -16.407 6.778 23.860 1.00 83.00 86 ARG A C 1
ATOM 714 O O . ARG A 1 86 ? -16.197 6.230 24.938 1.00 83.00 86 ARG A O 1
ATOM 721 N N . LEU A 1 87 ? -15.469 6.926 22.928 1.00 87.06 87 LEU A N 1
ATOM 722 C CA . LEU A 1 87 ? -14.090 6.436 23.025 1.00 87.06 87 LEU A CA 1
ATOM 723 C C . LEU A 1 87 ? -13.164 7.502 23.642 1.00 87.06 87 LEU A C 1
ATOM 725 O O . LEU A 1 87 ? -12.138 7.860 23.066 1.00 87.06 87 LEU A O 1
ATOM 729 N N . GLY A 1 88 ? -13.554 8.037 24.801 1.00 87.12 88 GLY A N 1
ATOM 730 C CA . GLY A 1 88 ? -12.872 9.163 25.451 1.00 87.12 88 GLY A CA 1
ATOM 731 C C . GLY A 1 88 ? -13.267 10.538 24.892 1.00 87.12 88 GLY A C 1
ATOM 732 O O . GLY A 1 88 ? -14.312 10.685 24.248 1.00 87.12 88 GLY A O 1
ATOM 733 N N . SER A 1 89 ? -12.442 11.551 25.167 1.00 86.69 89 SER A N 1
ATOM 734 C CA . SER A 1 89 ? -12.549 12.917 24.626 1.00 86.69 89 SER A CA 1
ATOM 735 C C . SER A 1 89 ? -11.343 13.251 23.732 1.00 86.69 89 SER A C 1
ATOM 737 O O . SER A 1 89 ? -10.366 12.502 23.733 1.00 86.69 89 SER A O 1
ATOM 739 N N . PRO A 1 90 ? -11.362 14.359 22.968 1.00 81.56 90 PRO A N 1
ATOM 740 C CA . PRO A 1 90 ? -10.183 14.812 22.224 1.00 81.56 90 PRO A CA 1
ATOM 741 C C . PRO A 1 90 ? -8.935 15.018 23.102 1.00 81.56 90 PRO A C 1
ATOM 743 O O . PRO A 1 90 ? -7.822 14.750 22.656 1.00 81.56 90 PRO A O 1
ATOM 746 N N . GLU A 1 91 ? -9.116 15.454 24.350 1.00 88.06 91 GLU A N 1
ATOM 747 C CA . GLU A 1 91 ? -8.045 15.686 25.331 1.00 88.06 91 GLU A CA 1
ATOM 748 C C . GLU A 1 91 ? -7.611 14.392 26.033 1.00 88.06 91 GLU A C 1
ATOM 750 O O . GLU A 1 91 ? -6.462 14.263 26.455 1.00 88.06 91 GLU A O 1
ATOM 755 N N . GLN A 1 92 ? -8.534 13.438 26.170 1.00 89.50 92 GLN A N 1
ATOM 756 C CA . GLN A 1 92 ? -8.324 12.153 26.834 1.00 89.50 92 GLN A CA 1
ATOM 757 C C . GLN A 1 92 ? -8.918 11.023 25.986 1.00 89.50 92 GLN A C 1
ATOM 759 O O . GLN A 1 92 ? -9.985 10.488 26.316 1.00 89.50 92 GLN A O 1
ATOM 764 N N . PRO A 1 93 ? -8.272 10.668 24.861 1.00 89.69 93 PRO A N 1
ATOM 765 C CA . PRO A 1 93 ? -8.765 9.603 24.003 1.00 89.69 93 PRO A CA 1
ATOM 766 C C . PRO A 1 93 ? -8.659 8.256 24.719 1.00 89.69 93 PRO A C 1
ATOM 768 O O . PRO A 1 93 ? -7.781 8.047 25.560 1.00 89.69 93 PRO A O 1
ATOM 771 N N . LEU A 1 94 ? -9.522 7.308 24.352 1.00 90.06 94 LEU A N 1
ATOM 772 C CA . LEU A 1 94 ? -9.349 5.922 24.773 1.00 90.06 94 LEU A CA 1
ATOM 773 C C . LEU A 1 94 ? -8.001 5.397 24.257 1.00 90.06 94 LEU A C 1
ATOM 775 O O . LEU A 1 94 ? -7.756 5.359 23.051 1.00 90.06 94 LEU A O 1
ATOM 779 N N . ILE A 1 95 ? -7.148 4.952 25.177 1.00 91.56 95 ILE A N 1
ATOM 780 C CA . ILE A 1 95 ? -5.874 4.309 24.861 1.00 91.56 95 ILE A CA 1
ATOM 781 C C . ILE A 1 95 ? -6.012 2.822 25.159 1.00 91.56 95 ILE A C 1
ATOM 783 O O . ILE A 1 95 ? -6.258 2.433 26.298 1.00 91.56 95 ILE A O 1
ATOM 787 N N . MET A 1 96 ? -5.808 1.995 24.138 1.00 94.06 96 MET A N 1
ATOM 788 C CA . MET A 1 96 ? -5.791 0.541 24.271 1.00 94.06 96 MET A CA 1
ATOM 789 C C . MET A 1 96 ? -4.375 0.015 24.064 1.00 94.06 96 MET A C 1
ATOM 791 O O . MET A 1 96 ? -3.626 0.508 23.219 1.00 94.06 96 MET A O 1
ATOM 795 N N . ARG A 1 97 ? -4.009 -1.002 24.843 1.00 96.44 97 ARG A N 1
ATOM 796 C CA . ARG A 1 97 ? -2.737 -1.723 24.719 1.00 96.44 97 ARG A CA 1
ATOM 797 C C . ARG A 1 97 ? -3.003 -3.122 24.187 1.00 96.44 97 ARG A C 1
ATOM 799 O O . ARG A 1 97 ? -4.122 -3.615 24.297 1.00 96.44 97 ARG A O 1
ATOM 806 N N . PHE A 1 98 ? -1.989 -3.764 23.621 1.00 98.12 98 PHE A N 1
ATOM 807 C CA . PHE A 1 98 ? -2.082 -5.190 23.347 1.00 98.12 98 PHE A CA 1
ATOM 808 C C . PHE A 1 98 ? -2.126 -5.977 24.656 1.00 98.12 98 PHE A C 1
ATOM 810 O O . PHE A 1 98 ? -1.374 -5.684 25.587 1.00 98.12 98 PHE A O 1
ATOM 817 N N . SER A 1 99 ? -2.954 -7.018 24.676 1.00 97.94 99 SER A N 1
ATOM 818 C CA . SER A 1 99 ? -2.810 -8.110 25.639 1.00 97.94 99 SER A CA 1
ATOM 819 C C . SER A 1 99 ? -1.421 -8.743 25.517 1.00 97.94 99 SER A C 1
ATOM 821 O O . SER A 1 99 ? -0.806 -8.705 24.447 1.00 97.94 99 SER A O 1
ATOM 823 N N . ALA A 1 100 ? -0.935 -9.404 26.571 1.00 98.31 100 ALA A N 1
ATOM 824 C CA . ALA A 1 100 ? 0.376 -10.063 26.545 1.00 98.31 100 ALA A CA 1
ATOM 825 C C . ALA A 1 100 ? 0.524 -11.032 25.353 1.00 98.31 100 ALA A C 1
ATOM 827 O O . ALA A 1 100 ? 1.549 -11.047 24.672 1.00 98.31 100 ALA A O 1
ATOM 828 N N . LYS A 1 101 ? -0.534 -11.792 25.041 1.00 97.88 101 LYS A N 1
ATOM 829 C CA . LYS A 1 101 ? -0.544 -12.719 23.903 1.00 97.88 101 LYS A CA 1
ATOM 830 C C . LYS A 1 101 ? -0.544 -11.996 22.555 1.00 97.88 101 LYS A C 1
ATOM 832 O O . LYS A 1 101 ? 0.207 -12.392 21.668 1.00 97.88 101 LYS A O 1
ATOM 837 N N . ALA A 1 102 ? -1.336 -10.935 22.403 1.00 98.00 102 ALA A N 1
ATOM 838 C CA . ALA A 1 102 ? -1.355 -10.158 21.165 1.00 98.00 102 ALA A CA 1
ATOM 839 C C . ALA A 1 102 ? -0.028 -9.422 20.917 1.00 98.00 102 ALA A C 1
ATOM 841 O O . ALA A 1 102 ? 0.434 -9.346 19.779 1.00 98.00 102 ALA A O 1
ATOM 842 N N . GLN A 1 103 ? 0.616 -8.940 21.983 1.00 98.50 103 GLN A N 1
ATOM 843 C CA . GLN A 1 103 ? 1.918 -8.281 21.921 1.00 98.50 103 GLN A CA 1
ATOM 844 C C . GLN A 1 103 ? 2.994 -9.225 21.368 1.00 98.50 103 GLN A C 1
ATOM 846 O O . GLN A 1 103 ? 3.762 -8.819 20.500 1.00 98.50 103 GLN A O 1
ATOM 851 N N . MET A 1 104 ? 3.020 -10.488 21.818 1.00 98.44 104 MET A N 1
ATOM 852 C CA . MET A 1 104 ? 3.949 -11.497 21.291 1.00 98.44 104 MET A CA 1
ATOM 853 C C . MET A 1 104 ? 3.749 -11.726 19.788 1.00 98.44 104 MET A C 1
ATOM 855 O O . MET A 1 104 ? 4.721 -11.696 19.040 1.00 98.44 104 MET A O 1
ATOM 859 N N . GLN A 1 105 ? 2.498 -11.870 19.332 1.00 98.38 105 GLN A N 1
ATOM 860 C CA . GLN A 1 105 ? 2.189 -12.045 17.904 1.00 98.38 105 GLN A CA 1
ATOM 861 C C . GLN A 1 105 ? 2.623 -10.833 17.070 1.00 98.38 105 GLN A C 1
ATOM 863 O O . GLN A 1 105 ? 3.157 -10.981 15.971 1.00 98.38 105 GLN A O 1
ATOM 868 N N . PHE A 1 106 ? 2.407 -9.622 17.591 1.00 98.31 106 PHE A N 1
ATOM 869 C CA . PHE A 1 106 ? 2.845 -8.400 16.925 1.00 98.31 106 PHE A CA 1
ATOM 870 C C . PHE A 1 106 ? 4.374 -8.317 16.835 1.00 98.31 106 PHE A C 1
ATOM 872 O O . PHE A 1 106 ? 4.889 -7.938 15.788 1.00 98.31 106 PHE A O 1
ATOM 879 N N . TYR A 1 107 ? 5.103 -8.687 17.892 1.00 98.38 107 TYR A N 1
ATOM 880 C CA . TYR A 1 107 ? 6.569 -8.675 17.897 1.00 98.38 107 TYR A CA 1
ATOM 881 C C . TYR A 1 107 ? 7.183 -9.717 16.969 1.00 98.38 107 TYR A C 1
ATOM 883 O O . TYR A 1 107 ? 8.069 -9.366 16.194 1.00 98.38 107 TYR A O 1
ATOM 891 N N . GLU A 1 108 ? 6.672 -10.947 16.969 1.00 98.12 108 GLU A N 1
ATOM 892 C CA . GLU A 1 108 ? 7.118 -11.987 16.035 1.00 98.12 108 GLU A CA 1
ATOM 893 C C . GLU A 1 108 ? 6.985 -11.514 14.578 1.00 98.12 108 GLU A C 1
ATOM 895 O O . GLU A 1 108 ? 7.925 -11.591 13.778 1.00 98.12 108 GLU A O 1
ATOM 900 N N . TRP A 1 109 ? 5.831 -10.933 14.244 1.00 97.69 109 TRP A N 1
ATOM 901 C CA . TRP A 1 109 ? 5.610 -10.335 12.934 1.00 97.69 109 TRP A CA 1
ATOM 902 C C . TRP A 1 109 ? 6.537 -9.138 12.663 1.00 97.69 109 TRP A C 1
ATOM 904 O O . TRP A 1 109 ? 7.089 -9.020 11.567 1.00 97.69 109 TRP A O 1
ATOM 914 N N . LEU A 1 110 ? 6.735 -8.255 13.645 1.00 97.50 110 LEU A N 1
ATOM 915 C CA . LEU A 1 110 ? 7.569 -7.060 13.512 1.00 97.50 110 LEU A CA 1
ATOM 916 C C . LEU A 1 110 ? 9.034 -7.416 13.231 1.00 97.50 110 LEU A C 1
ATOM 918 O O . LEU A 1 110 ? 9.673 -6.767 12.400 1.00 97.50 110 LEU A O 1
ATOM 922 N N . GLU A 1 111 ? 9.561 -8.446 13.891 1.00 97.38 111 GLU A N 1
ATOM 923 C CA . GLU A 1 111 ? 10.907 -8.972 13.652 1.00 97.38 111 GLU A CA 1
ATOM 924 C C . GLU A 1 111 ? 11.043 -9.563 12.248 1.00 97.38 111 GLU A C 1
ATOM 926 O O . GLU A 1 111 ? 12.038 -9.317 11.560 1.00 97.38 111 GLU A O 1
ATOM 931 N N . HIS A 1 112 ? 10.040 -10.319 11.789 1.00 95.25 112 HIS A N 1
ATOM 932 C CA . HIS A 1 112 ? 10.003 -10.811 10.412 1.00 95.25 112 HIS A CA 1
ATOM 933 C C . HIS A 1 112 ? 10.021 -9.656 9.402 1.00 95.25 112 HIS A C 1
ATOM 935 O O . HIS A 1 112 ? 10.864 -9.640 8.506 1.00 95.25 112 HIS A O 1
ATOM 941 N N . LEU A 1 113 ? 9.153 -8.656 9.583 1.00 95.19 113 LEU A N 1
ATOM 942 C CA . LEU A 1 113 ? 9.076 -7.479 8.716 1.00 95.19 113 LEU A CA 1
ATOM 943 C C . LEU A 1 113 ? 10.412 -6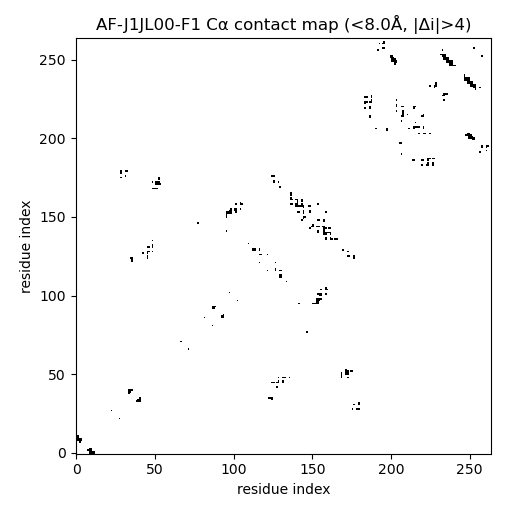.723 8.648 1.00 95.19 113 LEU A C 1
ATOM 945 O O . LEU A 1 113 ? 10.840 -6.321 7.569 1.00 95.19 113 LEU A O 1
ATOM 949 N N . HIS A 1 114 ? 11.092 -6.541 9.785 1.00 94.75 114 HIS A N 1
ATOM 950 C CA . HIS A 1 114 ? 12.391 -5.866 9.814 1.00 94.75 114 HIS A CA 1
ATOM 951 C C . HIS A 1 114 ? 13.492 -6.677 9.130 1.00 94.75 114 HIS A C 1
ATOM 953 O O . HIS A 1 114 ? 14.340 -6.083 8.463 1.00 94.75 114 HIS A O 1
ATOM 959 N N . ARG A 1 115 ? 13.492 -8.009 9.273 1.00 93.94 115 ARG A N 1
ATOM 960 C CA . ARG A 1 115 ? 14.420 -8.880 8.534 1.00 93.94 115 ARG A CA 1
ATOM 961 C C . ARG A 1 115 ? 14.182 -8.794 7.031 1.00 93.94 115 ARG A C 1
ATOM 963 O O . ARG A 1 115 ? 15.144 -8.638 6.290 1.00 93.94 115 ARG A O 1
ATOM 970 N N . GLU A 1 116 ? 12.924 -8.822 6.596 1.00 90.62 116 GLU A N 1
ATOM 971 C CA . GLU A 1 116 ? 12.554 -8.663 5.185 1.00 90.62 116 GLU A CA 1
ATOM 972 C C . GLU A 1 116 ? 12.995 -7.295 4.643 1.00 90.62 116 GLU A C 1
ATOM 974 O O . GLU A 1 116 ? 13.676 -7.223 3.622 1.00 90.62 116 GLU A O 1
ATOM 979 N N . ALA A 1 117 ? 12.706 -6.210 5.366 1.00 90.88 117 ALA A N 1
ATOM 980 C CA . ALA A 1 117 ? 13.100 -4.862 4.959 1.00 90.88 117 ALA A CA 1
ATOM 981 C C . ALA A 1 117 ? 14.627 -4.681 4.880 1.00 90.88 117 ALA A C 1
ATOM 983 O O . ALA A 1 117 ? 15.111 -3.981 3.997 1.00 90.88 117 ALA A O 1
ATOM 984 N N . LYS A 1 118 ? 15.394 -5.321 5.772 1.00 88.00 118 LYS A N 1
ATOM 985 C CA . LYS A 1 118 ? 16.867 -5.235 5.806 1.00 88.00 118 LYS A CA 1
ATOM 986 C C . LYS A 1 118 ? 17.577 -6.289 4.952 1.00 88.00 118 LYS A C 1
ATOM 988 O O . LYS A 1 118 ? 18.800 -6.266 4.873 1.00 88.00 118 LYS A O 1
ATOM 993 N N . GLY A 1 119 ? 16.843 -7.197 4.309 1.00 83.69 119 GLY A N 1
ATOM 994 C CA . GLY A 1 119 ? 17.403 -8.320 3.553 1.00 83.69 119 GLY A CA 1
ATOM 995 C C . GLY A 1 119 ? 18.132 -7.943 2.256 1.00 83.69 119 GLY A C 1
ATOM 996 O O . GLY A 1 119 ? 18.642 -8.828 1.579 1.00 83.69 119 GLY A O 1
ATOM 997 N N . GLY A 1 120 ? 18.172 -6.657 1.881 1.00 75.88 120 GLY A N 1
ATOM 998 C CA . GLY A 1 120 ? 18.909 -6.155 0.712 1.00 75.88 120 GLY A CA 1
ATOM 999 C C . GLY A 1 120 ? 18.269 -6.459 -0.649 1.00 75.88 120 GLY A C 1
ATOM 1000 O O . GLY A 1 120 ? 18.827 -6.107 -1.681 1.00 75.88 120 GLY A O 1
ATOM 1001 N N . THR A 1 121 ? 17.094 -7.088 -0.672 1.00 78.81 121 THR A N 1
ATOM 1002 C CA . THR A 1 121 ? 16.388 -7.503 -1.899 1.00 78.81 121 THR A CA 1
ATOM 1003 C C . THR A 1 121 ? 15.378 -6.473 -2.411 1.00 78.81 121 THR A C 1
ATOM 1005 O O . THR A 1 121 ? 14.815 -6.638 -3.492 1.00 78.81 121 THR A O 1
ATOM 1008 N N . HIS A 1 122 ? 15.106 -5.421 -1.638 1.00 85.00 122 HIS A N 1
ATOM 1009 C CA . HIS A 1 122 ? 14.068 -4.430 -1.917 1.00 85.00 122 HIS A CA 1
ATOM 1010 C C . HIS A 1 122 ? 14.666 -3.056 -2.217 1.00 85.00 122 HIS A C 1
ATOM 1012 O O . HIS A 1 122 ? 15.675 -2.683 -1.621 1.00 85.00 122 HIS A O 1
ATOM 1018 N N . SER A 1 123 ? 14.011 -2.279 -3.088 1.00 85.06 123 SER A N 1
ATOM 1019 C CA . SER A 1 123 ? 14.349 -0.866 -3.297 1.00 85.06 123 SER A CA 1
ATOM 1020 C C . SER A 1 123 ? 14.196 -0.068 -2.000 1.00 85.06 123 SER A C 1
ATOM 1022 O O . SER A 1 123 ? 13.352 -0.396 -1.163 1.00 85.06 123 SER A O 1
ATOM 1024 N N . GLU A 1 124 ? 14.950 1.021 -1.850 1.00 87.62 124 GLU A N 1
ATOM 1025 C CA . GLU A 1 124 ? 14.862 1.908 -0.678 1.00 87.62 124 GLU A CA 1
ATOM 1026 C C . GLU A 1 124 ? 13.428 2.403 -0.432 1.00 87.62 124 GLU A C 1
ATOM 1028 O O . GLU A 1 124 ? 12.940 2.411 0.699 1.00 87.62 124 GLU A O 1
ATOM 1033 N N . SER A 1 125 ? 12.698 2.718 -1.504 1.00 88.56 125 SER A N 1
ATOM 1034 C CA . SER A 1 125 ? 11.300 3.152 -1.446 1.00 88.56 125 SER A CA 1
ATOM 1035 C C . SER A 1 125 ? 10.354 2.084 -0.889 1.00 88.56 125 SER A C 1
ATOM 1037 O O . SER A 1 125 ? 9.485 2.404 -0.069 1.00 88.56 125 SER A O 1
ATOM 1039 N N . LEU A 1 126 ? 10.541 0.818 -1.280 1.00 90.88 126 LEU A N 1
ATOM 1040 C CA . LEU A 1 126 ? 9.779 -0.308 -0.750 1.00 90.88 126 LEU A CA 1
ATOM 1041 C C . LEU A 1 126 ? 10.178 -0.586 0.702 1.00 90.88 126 LEU A C 1
ATOM 1043 O O . LEU A 1 126 ? 9.295 -0.737 1.540 1.00 90.88 126 LEU A O 1
ATOM 1047 N N . GLN A 1 127 ? 11.469 -0.567 1.043 1.00 92.25 127 GLN A N 1
ATOM 1048 C CA . GLN A 1 127 ? 11.919 -0.705 2.436 1.00 92.25 127 GLN A CA 1
ATOM 1049 C C . GLN A 1 127 ? 11.284 0.367 3.336 1.00 92.25 127 GLN A C 1
ATOM 1051 O O . GLN A 1 127 ? 10.728 0.061 4.394 1.00 92.25 127 GLN A O 1
ATOM 1056 N N . ALA A 1 128 ? 11.270 1.621 2.879 1.00 91.69 128 ALA A N 1
ATOM 1057 C CA . ALA A 1 128 ? 10.638 2.731 3.581 1.00 91.69 128 ALA A CA 1
ATOM 1058 C C . ALA A 1 128 ? 9.111 2.579 3.709 1.00 91.69 128 ALA A C 1
ATOM 1060 O O . ALA A 1 128 ? 8.528 3.149 4.638 1.00 91.69 128 ALA A O 1
ATOM 1061 N N . HIS A 1 129 ? 8.457 1.851 2.797 1.00 93.75 129 HIS A N 1
ATOM 1062 C CA . HIS A 1 129 ? 7.049 1.463 2.911 1.00 93.75 129 HIS A CA 1
ATOM 1063 C C . HIS A 1 129 ? 6.862 0.369 3.967 1.00 93.75 129 HIS A C 1
ATOM 1065 O O . HIS A 1 129 ? 6.026 0.534 4.855 1.00 93.75 129 HIS A O 1
ATOM 1071 N N . LEU A 1 130 ? 7.664 -0.701 3.920 1.00 94.44 130 LEU A N 1
ATOM 1072 C CA . LEU A 1 130 ? 7.615 -1.809 4.883 1.00 94.44 130 LEU A CA 1
ATOM 1073 C C . LEU A 1 130 ? 7.752 -1.298 6.319 1.00 94.44 130 LEU A C 1
ATOM 1075 O O . LEU A 1 130 ? 6.913 -1.587 7.167 1.00 94.44 130 LEU A O 1
ATOM 1079 N N . LEU A 1 131 ? 8.747 -0.448 6.581 1.00 94.31 131 LEU A N 1
ATOM 1080 C CA . LEU A 1 131 ? 9.027 0.074 7.923 1.00 94.31 131 LEU A CA 1
ATOM 1081 C C . LEU A 1 131 ? 7.926 0.998 8.484 1.00 94.31 131 LEU A C 1
ATOM 1083 O O . LEU A 1 131 ? 7.919 1.283 9.680 1.00 94.31 131 LEU A O 1
ATOM 1087 N N . LYS A 1 132 ? 6.969 1.451 7.659 1.00 94.81 132 LYS A N 1
ATOM 1088 C CA . LYS A 1 132 ? 5.800 2.241 8.101 1.00 94.81 132 LYS A CA 1
ATOM 1089 C C . LYS A 1 132 ? 4.559 1.388 8.380 1.00 94.81 132 LYS A C 1
ATOM 1091 O O . LYS A 1 132 ? 3.636 1.863 9.047 1.00 94.81 132 LYS A O 1
ATOM 1096 N N . MET A 1 133 ? 4.548 0.131 7.941 1.00 95.56 133 MET A N 1
ATOM 1097 C CA . MET A 1 133 ? 3.434 -0.801 8.121 1.00 95.56 133 MET A CA 1
ATOM 1098 C C . MET A 1 133 ? 3.056 -1.108 9.583 1.00 95.56 133 MET A C 1
ATOM 1100 O O . MET A 1 133 ? 1.860 -1.280 9.833 1.00 95.56 133 MET A O 1
ATOM 1104 N N . PRO A 1 134 ? 3.973 -1.113 10.580 1.00 96.62 134 PRO A N 1
ATOM 1105 C CA . PRO A 1 134 ? 3.610 -1.400 11.972 1.00 96.62 134 PRO A CA 1
ATOM 1106 C C . PRO A 1 134 ? 2.490 -0.508 12.511 1.00 96.62 134 PRO A C 1
ATOM 1108 O O . PRO A 1 134 ? 1.595 -0.991 13.205 1.00 96.62 134 PRO A O 1
ATOM 1111 N N . LYS A 1 135 ? 2.476 0.774 12.120 1.00 95.25 135 LYS A N 1
ATOM 1112 C CA . LYS A 1 135 ? 1.398 1.705 12.476 1.00 95.25 135 LYS A CA 1
ATOM 1113 C C . LYS A 1 135 ? 0.049 1.250 11.914 1.00 95.25 135 LYS A C 1
ATOM 1115 O O . LYS A 1 135 ? -0.954 1.297 12.624 1.00 95.25 135 LYS A O 1
ATOM 1120 N N . THR A 1 136 ? 0.013 0.831 10.652 1.00 95.81 136 THR A N 1
ATOM 1121 C CA . THR A 1 136 ? -1.218 0.387 9.987 1.00 95.81 136 THR A CA 1
ATOM 1122 C C . THR A 1 136 ? -1.755 -0.889 10.609 1.00 95.81 136 THR A C 1
ATOM 1124 O O . THR A 1 136 ? -2.942 -0.948 10.911 1.00 95.81 136 THR A O 1
ATOM 1127 N N . ILE A 1 137 ? -0.895 -1.870 10.888 1.00 97.50 137 ILE A N 1
ATOM 1128 C CA . ILE A 1 137 ? -1.318 -3.123 11.529 1.00 97.50 137 ILE A CA 1
ATOM 1129 C C . ILE A 1 137 ? -1.843 -2.875 12.944 1.00 97.50 137 ILE A C 1
ATOM 1131 O O . ILE A 1 137 ? -2.914 -3.374 13.282 1.00 97.50 137 ILE A O 1
ATOM 1135 N N . ALA A 1 138 ? -1.165 -2.048 13.745 1.00 97.25 138 ALA A N 1
ATOM 1136 C CA . ALA A 1 138 ? -1.665 -1.675 15.068 1.00 97.25 138 ALA A CA 1
ATOM 1137 C C . ALA A 1 138 ? -3.015 -0.932 14.990 1.00 97.25 138 ALA A C 1
ATOM 1139 O O . ALA A 1 138 ? -3.914 -1.200 15.784 1.00 97.25 138 ALA A O 1
ATOM 1140 N N . SER A 1 139 ? -3.188 -0.051 13.997 1.00 96.19 139 SER A N 1
ATOM 1141 C CA . SER A 1 139 ? -4.451 0.671 13.775 1.00 96.19 139 SER A CA 1
ATOM 1142 C C . SER A 1 139 ? -5.586 -0.267 13.353 1.00 96.19 139 SER A C 1
ATOM 1144 O O . SER A 1 139 ? -6.695 -0.150 13.864 1.00 96.19 139 SER A O 1
ATOM 1146 N N . LEU A 1 140 ? -5.320 -1.221 12.454 1.00 96.94 140 LEU A N 1
ATOM 1147 C CA . LEU A 1 140 ? -6.297 -2.233 12.043 1.00 96.94 140 LEU A CA 1
ATOM 1148 C C . LEU A 1 140 ? -6.690 -3.131 13.218 1.00 96.94 140 LEU A C 1
ATOM 1150 O O . LEU A 1 140 ? -7.873 -3.387 13.411 1.00 96.94 140 LEU A O 1
ATOM 1154 N N . ALA A 1 141 ? -5.724 -3.556 14.036 1.00 97.56 141 ALA A N 1
ATOM 1155 C CA . ALA A 1 141 ? -6.000 -4.357 15.224 1.00 97.56 141 ALA A CA 1
ATOM 1156 C C . ALA A 1 141 ? -6.886 -3.590 16.219 1.00 97.56 141 ALA A C 1
ATOM 1158 O O . ALA A 1 141 ? -7.863 -4.141 16.715 1.00 97.56 141 ALA A O 1
ATOM 1159 N N . LEU A 1 142 ? -6.613 -2.301 16.446 1.00 96.38 142 LEU A N 1
ATOM 1160 C CA . LEU A 1 142 ? -7.485 -1.445 17.251 1.00 96.38 142 LEU A CA 1
ATOM 1161 C C . LEU A 1 142 ? -8.905 -1.372 16.671 1.00 96.38 142 LEU A C 1
ATOM 1163 O O . LEU A 1 142 ? -9.873 -1.532 17.408 1.00 96.38 142 LEU A O 1
ATOM 1167 N N . ILE A 1 143 ? -9.041 -1.163 15.359 1.00 94.50 143 ILE A N 1
ATOM 1168 C CA . ILE A 1 143 ? -10.352 -1.111 14.699 1.00 94.50 143 ILE A CA 1
ATOM 1169 C C . ILE A 1 143 ? -11.102 -2.435 14.893 1.00 94.50 143 ILE A C 1
ATOM 1171 O O . ILE A 1 143 ? -12.252 -2.407 15.318 1.00 94.50 143 ILE A O 1
ATOM 1175 N N . PHE A 1 144 ? -10.468 -3.586 14.656 1.00 95.56 144 PHE A N 1
ATOM 1176 C CA . PHE A 1 144 ? -11.119 -4.888 14.842 1.00 95.56 144 PHE A CA 1
ATOM 1177 C C . PHE A 1 144 ? -11.527 -5.146 16.295 1.00 95.56 144 PHE A C 1
ATOM 1179 O O . PHE A 1 144 ? -12.611 -5.672 16.533 1.00 95.56 144 PHE A O 1
ATOM 1186 N N . GLU A 1 145 ? -10.721 -4.719 17.268 1.00 95.00 145 GLU A N 1
ATOM 1187 C CA . GLU A 1 145 ? -11.083 -4.811 18.687 1.00 95.00 145 GLU A CA 1
ATOM 1188 C C . GLU A 1 145 ? -12.285 -3.914 19.037 1.00 95.00 145 GLU A C 1
ATOM 1190 O O . GLU A 1 145 ? -13.152 -4.301 19.819 1.00 95.00 145 GLU A O 1
ATOM 1195 N N . LEU A 1 146 ? -12.381 -2.722 18.442 1.00 92.69 146 LEU A N 1
ATOM 1196 C CA . LEU A 1 146 ? -13.507 -1.809 18.662 1.00 92.69 146 LEU A CA 1
ATOM 1197 C C . LEU A 1 146 ? -14.819 -2.303 18.034 1.00 92.69 146 LEU A C 1
ATOM 1199 O O . LEU A 1 146 ? -15.898 -1.994 18.561 1.00 92.69 146 LEU A O 1
ATOM 1203 N N . LEU A 1 147 ? -14.715 -3.029 16.917 1.00 91.12 147 LEU A N 1
ATOM 1204 C CA . LEU A 1 147 ? -15.842 -3.602 16.182 1.00 91.12 147 LEU A CA 1
ATOM 1205 C C . LEU A 1 147 ? -16.374 -4.874 16.849 1.00 91.12 147 LEU A C 1
ATOM 1207 O O . LEU A 1 147 ? -17.562 -4.933 17.162 1.00 91.12 147 LEU A O 1
ATOM 1211 N N . ASP A 1 148 ? -15.494 -5.844 17.100 1.00 87.50 148 ASP A N 1
ATOM 1212 C CA . ASP A 1 148 ? -15.882 -7.223 17.432 1.00 87.50 148 ASP A CA 1
ATOM 1213 C C . ASP A 1 148 ? -15.376 -7.690 18.810 1.00 87.50 148 ASP A C 1
ATOM 1215 O O . ASP A 1 148 ? -15.686 -8.799 19.245 1.00 87.50 148 ASP A O 1
ATOM 1219 N N . GLY A 1 149 ? -14.559 -6.877 19.485 1.00 83.56 149 GLY A N 1
ATOM 1220 C CA . GLY A 1 149 ? -13.871 -7.237 20.721 1.00 83.56 149 GLY A CA 1
ATOM 1221 C C . GLY A 1 149 ? -14.526 -6.726 22.008 1.00 83.56 149 GLY A C 1
ATOM 1222 O O . GLY A 1 149 ? -15.687 -6.314 22.052 1.00 83.56 149 GLY A O 1
ATOM 1223 N N . GLY A 1 150 ? -13.746 -6.760 23.091 1.00 79.12 150 GLY A N 1
ATOM 1224 C CA . GLY A 1 150 ? -14.162 -6.393 24.448 1.00 79.12 150 GLY A CA 1
ATOM 1225 C C . GLY A 1 150 ? -13.872 -4.939 24.835 1.00 79.12 150 GLY A C 1
ATOM 1226 O O . GLY A 1 150 ? -14.276 -4.513 25.916 1.00 79.12 150 GLY A O 1
ATOM 1227 N N . ARG A 1 151 ? -13.182 -4.171 23.974 1.00 83.88 151 ARG A N 1
ATOM 1228 C CA . ARG A 1 151 ? -12.818 -2.745 24.174 1.00 83.88 151 ARG A CA 1
ATOM 1229 C C . ARG A 1 151 ? -11.969 -2.445 25.424 1.00 83.88 151 ARG A C 1
ATOM 1231 O O . ARG A 1 151 ? -11.848 -1.286 25.808 1.00 83.88 151 ARG A O 1
ATOM 1238 N N . LEU A 1 152 ? -11.371 -3.464 26.043 1.00 88.00 152 LEU A N 1
ATOM 1239 C CA . LEU A 1 152 ? -10.478 -3.328 27.202 1.00 88.00 152 LEU A CA 1
ATOM 1240 C C . LEU A 1 152 ? -9.009 -3.266 26.759 1.00 88.00 152 LEU A C 1
ATOM 1242 O O . LEU A 1 152 ? -8.287 -2.315 27.043 1.00 88.00 152 LEU A O 1
ATOM 1246 N N . GLU A 1 153 ? -8.589 -4.276 26.009 1.00 95.81 153 GLU A N 1
ATOM 1247 C CA . GLU A 1 153 ? -7.254 -4.429 25.442 1.00 95.81 153 GLU A CA 1
ATOM 1248 C C . GLU A 1 153 ? -7.373 -5.070 24.060 1.00 95.81 153 GLU A C 1
ATOM 1250 O O . GLU A 1 153 ? -8.381 -5.701 23.756 1.00 95.81 153 GLU A O 1
ATOM 1255 N N . ILE A 1 154 ? -6.358 -4.912 23.214 1.00 97.94 154 ILE A N 1
ATOM 1256 C CA . ILE A 1 154 ? -6.336 -5.535 21.891 1.00 97.94 154 ILE A CA 1
ATOM 1257 C C . ILE A 1 154 ? -5.979 -7.014 22.061 1.00 97.94 154 ILE A C 1
ATOM 1259 O O . ILE A 1 154 ? -4.859 -7.369 22.460 1.00 97.94 154 ILE A O 1
ATOM 1263 N N . GLY A 1 155 ? -6.953 -7.876 21.775 1.00 97.25 155 GLY A N 1
ATOM 1264 C CA . GLY A 1 155 ? -6.850 -9.314 21.968 1.00 97.25 155 GLY A CA 1
ATOM 1265 C C . GLY A 1 155 ? -6.219 -10.065 20.786 1.00 97.25 155 GLY A C 1
ATOM 1266 O O . GLY A 1 155 ? -6.012 -9.504 19.704 1.00 97.25 155 GLY A O 1
ATOM 1267 N N . PRO A 1 156 ? -5.951 -11.376 20.954 1.00 96.44 156 PRO A N 1
ATOM 1268 C CA . PRO A 1 156 ? -5.385 -12.233 19.907 1.00 96.44 156 PRO A CA 1
ATOM 1269 C C . PRO A 1 156 ? -6.214 -12.274 18.618 1.00 96.44 156 PRO A C 1
ATOM 1271 O O . PRO A 1 156 ? -5.652 -12.337 17.526 1.00 96.44 156 PRO A O 1
ATOM 1274 N N . TYR A 1 157 ? -7.546 -12.227 18.727 1.00 96.25 157 TYR A N 1
ATOM 1275 C CA . TYR A 1 157 ? -8.435 -12.214 17.563 1.00 96.25 157 TYR A CA 1
ATOM 1276 C C . TYR A 1 157 ? -8.190 -10.976 16.693 1.00 96.25 157 TYR A C 1
ATOM 1278 O O . TYR A 1 157 ? -7.934 -11.100 15.497 1.00 96.25 157 TYR A O 1
ATOM 1286 N N . ALA A 1 158 ? -8.195 -9.792 17.305 1.00 97.56 158 ALA A N 1
ATOM 1287 C CA . ALA A 1 158 ? -8.050 -8.527 16.603 1.00 97.56 158 ALA A CA 1
ATOM 1288 C C . ALA A 1 158 ? -6.683 -8.393 15.910 1.00 97.56 158 ALA A C 1
ATOM 1290 O O . ALA A 1 158 ? -6.623 -8.048 14.727 1.00 97.56 158 ALA A O 1
ATOM 1291 N N . ILE A 1 159 ? -5.586 -8.739 16.600 1.00 97.75 159 ILE A N 1
ATOM 1292 C CA . ILE A 1 159 ? -4.251 -8.703 15.984 1.00 97.75 159 ILE A CA 1
ATOM 1293 C C . ILE A 1 159 ? -4.092 -9.761 14.889 1.00 97.75 159 ILE A C 1
ATOM 1295 O O . ILE A 1 159 ? -3.544 -9.459 13.834 1.00 97.75 159 ILE A O 1
ATOM 1299 N N . THR A 1 160 ? -4.619 -10.975 15.075 1.00 96.81 160 THR A N 1
ATOM 1300 C CA . THR A 1 160 ? -4.543 -12.027 14.047 1.00 96.81 160 THR A CA 1
ATOM 1301 C C . THR A 1 160 ? -5.291 -11.598 12.786 1.00 96.81 160 THR A C 1
ATOM 1303 O O . THR A 1 160 ? -4.792 -11.778 11.675 1.00 96.81 160 THR A O 1
ATOM 1306 N N . THR A 1 161 ? -6.463 -10.980 12.942 1.00 95.88 161 THR A N 1
ATOM 1307 C CA . THR A 1 161 ? -7.238 -10.433 11.822 1.00 95.88 161 THR A CA 1
ATOM 1308 C C . THR A 1 161 ? -6.487 -9.302 11.121 1.00 95.88 161 THR A C 1
ATOM 1310 O O . THR A 1 161 ? -6.417 -9.298 9.893 1.00 95.88 161 THR A O 1
ATOM 1313 N N . ALA A 1 162 ? -5.843 -8.398 11.865 1.00 97.06 162 ALA A N 1
ATOM 1314 C CA . ALA A 1 162 ? -4.990 -7.360 11.285 1.00 97.06 162 ALA A CA 1
ATOM 1315 C C . ALA A 1 162 ? -3.784 -7.937 10.529 1.00 97.06 162 ALA A C 1
ATOM 1317 O O . ALA A 1 162 ? -3.494 -7.505 9.418 1.00 97.06 162 ALA A O 1
ATOM 1318 N N . LEU A 1 163 ? -3.117 -8.957 11.069 1.00 96.62 163 LEU A N 1
ATOM 1319 C CA . LEU A 1 163 ? -1.963 -9.588 10.423 1.00 96.62 163 LEU A CA 1
ATOM 1320 C C . LEU A 1 163 ? -2.319 -10.312 9.116 1.00 96.62 163 LEU A C 1
ATOM 1322 O O . LEU A 1 163 ? -1.486 -10.380 8.212 1.00 96.62 163 LEU A O 1
ATOM 1326 N N . ARG A 1 164 ? -3.558 -10.798 8.956 1.00 94.81 164 ARG A N 1
ATOM 1327 C CA . ARG A 1 164 ? -4.029 -11.361 7.674 1.00 94.81 164 ARG A CA 1
ATOM 1328 C C . ARG A 1 164 ? -4.036 -10.325 6.549 1.00 94.81 164 ARG A C 1
ATOM 1330 O O . ARG A 1 164 ? -3.779 -10.683 5.402 1.00 94.81 164 ARG A O 1
ATOM 1337 N N . TRP A 1 165 ? -4.268 -9.050 6.868 1.00 95.75 165 TRP A N 1
ATOM 1338 C CA . TRP A 1 165 ? -4.174 -7.971 5.882 1.00 95.75 165 TRP A CA 1
ATOM 1339 C C . TRP A 1 165 ? -2.749 -7.755 5.384 1.00 95.75 165 TRP A C 1
ATOM 1341 O O . TRP A 1 165 ? -2.574 -7.353 4.236 1.00 95.75 165 TRP A O 1
ATOM 1351 N N . THR A 1 166 ? -1.735 -8.053 6.199 1.00 92.75 166 THR A N 1
ATOM 1352 C CA . THR A 1 166 ? -0.333 -7.817 5.844 1.00 92.75 166 THR A CA 1
ATOM 1353 C C . THR A 1 166 ? 0.041 -8.496 4.531 1.00 92.75 166 THR A C 1
ATOM 1355 O O . THR A 1 166 ? 0.593 -7.844 3.652 1.00 92.75 166 THR A O 1
ATOM 1358 N N . SER A 1 167 ? -0.296 -9.778 4.354 1.00 87.50 167 SER A N 1
ATOM 1359 C CA . SER A 1 167 ? 0.042 -10.511 3.123 1.00 87.50 167 SER A CA 1
ATOM 1360 C C . SER A 1 167 ? -0.570 -9.850 1.881 1.00 87.50 167 SER A C 1
ATOM 1362 O O . SER A 1 167 ? 0.128 -9.607 0.895 1.00 87.50 167 SER A O 1
ATOM 1364 N N . TYR A 1 168 ? -1.847 -9.473 1.970 1.00 92.69 168 TYR A N 1
ATOM 1365 C CA . TYR A 1 168 ? -2.567 -8.800 0.894 1.00 92.69 168 TYR A CA 1
ATOM 1366 C C . TYR A 1 168 ? -1.948 -7.432 0.572 1.00 92.69 168 TYR A C 1
ATOM 1368 O O . TYR A 1 168 ? -1.515 -7.200 -0.557 1.00 92.69 168 TYR A O 1
ATOM 1376 N N . LEU A 1 169 ? -1.805 -6.556 1.569 1.00 95.56 169 LEU A N 1
ATOM 1377 C CA . LEU A 1 169 ? -1.261 -5.206 1.384 1.00 95.56 169 LEU A CA 1
ATOM 1378 C C . LEU A 1 169 ? 0.187 -5.225 0.878 1.00 95.56 169 LEU A C 1
ATOM 1380 O O . LEU A 1 169 ? 0.529 -4.472 -0.032 1.00 95.56 169 LEU A O 1
ATOM 1384 N N . LEU A 1 170 ? 1.027 -6.124 1.400 1.00 92.00 170 LEU A N 1
ATOM 1385 C CA . LEU A 1 170 ? 2.411 -6.267 0.949 1.00 92.00 170 LEU A CA 1
ATOM 1386 C C . LEU A 1 170 ? 2.510 -6.736 -0.497 1.00 92.00 170 LEU A C 1
ATOM 1388 O O . LEU A 1 170 ? 3.374 -6.249 -1.226 1.00 92.00 170 LEU A O 1
ATOM 1392 N N . SER A 1 171 ? 1.637 -7.646 -0.934 1.00 91.44 171 SER A N 1
ATOM 1393 C CA . SER A 1 171 ? 1.621 -8.084 -2.333 1.00 91.44 171 SER A CA 1
ATOM 1394 C C . SER A 1 171 ? 1.327 -6.915 -3.285 1.00 91.44 171 SER A C 1
ATOM 1396 O O . SER A 1 171 ? 2.015 -6.743 -4.295 1.00 91.44 171 SER A O 1
ATOM 1398 N N . HIS A 1 172 ? 0.394 -6.033 -2.913 1.00 93.62 172 HIS A N 1
ATOM 1399 C CA . HIS A 1 172 ? 0.068 -4.841 -3.691 1.00 93.62 172 HIS A CA 1
ATOM 1400 C C . HIS A 1 172 ? 1.146 -3.765 -3.620 1.00 93.62 172 HIS A C 1
ATOM 1402 O O . HIS A 1 172 ? 1.446 -3.154 -4.643 1.00 93.62 172 HIS A O 1
ATOM 1408 N N . ALA A 1 173 ? 1.767 -3.558 -2.458 1.00 92.81 173 ALA A N 1
ATOM 1409 C CA . ALA A 1 173 ? 2.899 -2.650 -2.329 1.00 92.81 173 ALA A CA 1
ATOM 1410 C C . ALA A 1 173 ? 4.067 -3.115 -3.212 1.00 92.81 173 ALA A C 1
ATOM 1412 O O . ALA A 1 173 ? 4.581 -2.334 -4.008 1.00 92.81 173 ALA A O 1
ATOM 1413 N N . LYS A 1 174 ? 4.436 -4.403 -3.159 1.00 90.56 174 LYS A N 1
ATOM 1414 C CA . LYS A 1 174 ? 5.480 -4.980 -4.024 1.00 90.56 174 LYS A CA 1
ATOM 1415 C C . LYS A 1 174 ? 5.166 -4.755 -5.504 1.00 90.56 174 LYS A C 1
ATOM 1417 O O . LYS A 1 174 ? 6.034 -4.286 -6.234 1.00 90.56 174 LYS A O 1
ATOM 1422 N N . ARG A 1 175 ? 3.919 -4.990 -5.932 1.00 89.44 175 ARG A N 1
ATOM 1423 C CA . ARG A 1 175 ? 3.469 -4.692 -7.303 1.00 89.44 175 ARG A CA 1
ATOM 1424 C C . ARG A 1 175 ? 3.594 -3.208 -7.647 1.00 89.44 175 ARG A C 1
ATOM 1426 O O . ARG A 1 175 ? 4.104 -2.878 -8.711 1.00 89.44 175 ARG A O 1
ATOM 1433 N N . LEU A 1 176 ? 3.148 -2.325 -6.756 1.00 90.25 176 LEU A N 1
ATOM 1434 C CA . LEU A 1 176 ? 3.196 -0.877 -6.941 1.00 90.25 176 LEU A CA 1
ATOM 1435 C C . LEU A 1 176 ? 4.635 -0.398 -7.170 1.00 90.25 176 LEU A C 1
ATOM 1437 O O . LEU A 1 176 ? 4.899 0.284 -8.157 1.00 90.25 176 LEU A O 1
ATOM 1441 N N . TYR A 1 177 ? 5.569 -0.794 -6.301 1.00 88.38 177 TYR A N 1
ATOM 1442 C CA . TYR A 1 177 ? 6.970 -0.374 -6.400 1.00 88.38 177 TYR A CA 1
ATOM 1443 C C . TYR A 1 177 ? 7.730 -1.059 -7.551 1.00 88.38 177 TYR A C 1
ATOM 1445 O O . TYR A 1 177 ? 8.651 -0.452 -8.093 1.00 88.38 177 TYR A O 1
ATOM 1453 N N . ALA A 1 178 ? 7.308 -2.252 -7.990 1.00 85.06 178 ALA A N 1
ATOM 1454 C CA . ALA A 1 178 ? 7.855 -2.949 -9.164 1.00 85.06 178 ALA A CA 1
ATOM 1455 C C . ALA A 1 178 ? 7.205 -2.537 -10.505 1.00 85.06 178 ALA A C 1
ATOM 1457 O O . ALA A 1 178 ? 7.629 -2.979 -11.578 1.00 85.06 178 ALA A O 1
ATOM 1458 N N . ALA A 1 179 ? 6.162 -1.699 -10.484 1.00 79.69 179 ALA A N 1
ATOM 1459 C CA . ALA A 1 179 ? 5.401 -1.345 -11.684 1.00 79.69 179 ALA A CA 1
ATOM 1460 C C . ALA A 1 179 ? 6.263 -0.654 -12.752 1.00 79.69 179 ALA A C 1
ATOM 1462 O O . ALA A 1 179 ? 6.014 -0.811 -13.948 1.00 79.69 179 ALA A O 1
ATOM 1463 N N . HIS A 1 180 ? 7.301 0.081 -12.340 1.00 70.31 180 HIS A N 1
ATOM 1464 C CA . HIS A 1 180 ? 8.231 0.691 -13.284 1.00 70.31 180 HIS A CA 1
ATOM 1465 C C . HIS A 1 180 ? 9.016 -0.352 -14.085 1.00 70.31 180 HIS A C 1
ATOM 1467 O O . HIS A 1 180 ? 9.092 -0.238 -15.313 1.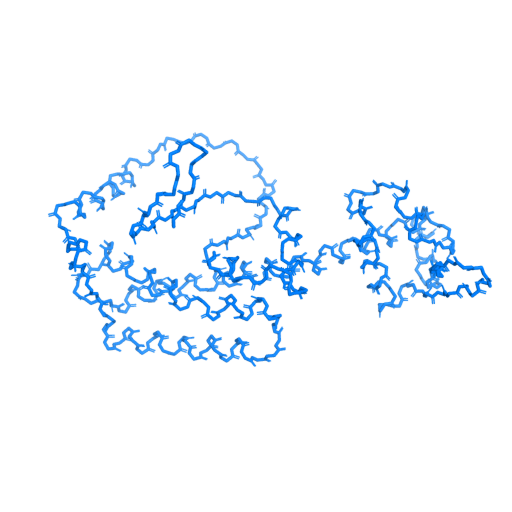00 70.31 180 HIS A O 1
ATOM 1473 N N . ASP A 1 181 ? 9.572 -1.358 -13.412 1.00 70.94 181 ASP A N 1
ATOM 1474 C CA . ASP A 1 181 ? 10.352 -2.409 -14.064 1.00 70.94 181 ASP A CA 1
ATOM 1475 C C . ASP A 1 181 ? 9.466 -3.169 -15.051 1.00 70.94 181 ASP A C 1
ATOM 1477 O O . ASP A 1 181 ? 9.849 -3.390 -16.198 1.00 70.94 181 ASP A O 1
ATOM 1481 N N . THR A 1 182 ? 8.223 -3.445 -14.649 1.00 71.88 182 THR A N 1
ATOM 1482 C CA . THR A 1 182 ? 7.223 -4.108 -15.497 1.00 71.88 182 THR A CA 1
ATOM 1483 C C . THR A 1 182 ? 6.924 -3.301 -16.763 1.00 71.88 182 THR A C 1
ATOM 1485 O O . THR A 1 182 ? 7.008 -3.845 -17.862 1.00 71.88 182 THR A O 1
ATOM 1488 N N . LEU A 1 183 ? 6.660 -1.992 -16.653 1.00 72.88 183 LEU A N 1
ATOM 1489 C CA . LEU A 1 183 ? 6.424 -1.144 -17.830 1.00 72.88 183 LEU A CA 1
ATOM 1490 C C . LEU A 1 183 ? 7.656 -1.003 -18.726 1.00 72.88 183 LEU A C 1
ATOM 1492 O O . LEU A 1 183 ? 7.521 -0.902 -19.947 1.00 72.88 183 LEU A O 1
ATOM 1496 N N . THR A 1 184 ? 8.853 -0.984 -18.140 1.00 78.75 184 THR A N 1
ATOM 1497 C CA . THR A 1 184 ? 10.108 -0.936 -1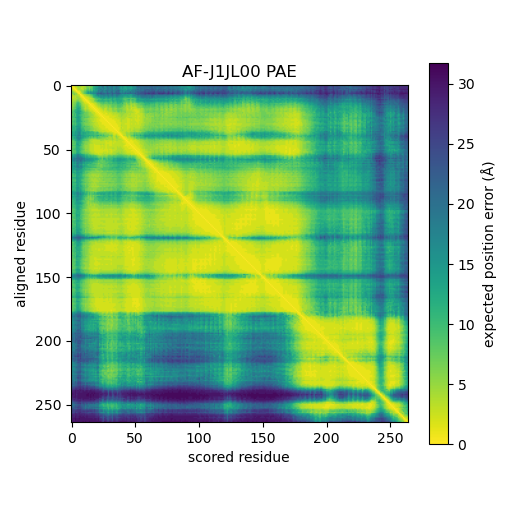8.903 1.00 78.75 184 THR A CA 1
ATOM 1498 C C . THR A 1 184 ? 10.286 -2.224 -19.704 1.00 78.75 184 THR A C 1
ATOM 1500 O O . THR A 1 184 ? 10.625 -2.170 -20.886 1.00 78.75 184 THR A O 1
ATOM 1503 N N . VAL A 1 185 ? 9.971 -3.374 -19.098 1.00 81.88 185 VAL A N 1
ATOM 1504 C CA . VAL A 1 185 ? 9.962 -4.685 -19.761 1.00 81.88 185 VAL A CA 1
ATOM 1505 C C . VAL A 1 185 ? 8.899 -4.750 -20.859 1.00 81.88 185 VAL A C 1
ATOM 1507 O O . VAL A 1 185 ? 9.210 -5.194 -21.959 1.00 81.88 185 VAL A O 1
ATOM 1510 N N . GLU A 1 186 ? 7.669 -4.291 -20.619 1.00 83.75 186 GLU A N 1
ATOM 1511 C CA . GLU A 1 186 ? 6.612 -4.248 -21.647 1.00 83.75 186 GLU A CA 1
ATOM 1512 C C . GLU A 1 186 ? 6.985 -3.335 -22.820 1.00 83.75 186 GLU A C 1
ATOM 1514 O O . GLU A 1 186 ? 6.782 -3.683 -23.982 1.00 83.75 186 GLU A O 1
ATOM 1519 N N . SER A 1 187 ? 7.587 -2.185 -22.523 1.00 85.88 187 SER A N 1
ATOM 1520 C CA . SER A 1 187 ? 8.100 -1.251 -23.526 1.00 85.88 187 SER A CA 1
ATOM 1521 C C . SER A 1 187 ? 9.216 -1.882 -24.359 1.00 85.88 187 SER A C 1
ATOM 1523 O O . SER A 1 187 ? 9.197 -1.783 -25.583 1.00 85.88 187 SER A O 1
ATOM 1525 N N . ALA A 1 188 ? 10.156 -2.582 -23.717 1.00 87.94 188 ALA A N 1
ATOM 1526 C CA . ALA A 1 188 ? 11.216 -3.327 -24.391 1.00 87.94 188 ALA A CA 1
ATOM 1527 C C . ALA A 1 188 ? 10.661 -4.464 -25.264 1.00 87.94 188 ALA A C 1
ATOM 1529 O O . ALA A 1 188 ? 11.064 -4.595 -26.419 1.00 87.94 188 ALA A O 1
ATOM 1530 N N . LYS A 1 189 ? 9.696 -5.238 -24.750 1.00 88.69 189 LYS A N 1
ATOM 1531 C CA . LYS A 1 189 ? 9.002 -6.292 -25.507 1.00 88.69 189 LYS A CA 1
ATOM 1532 C C . LYS A 1 189 ? 8.330 -5.734 -26.752 1.00 88.69 189 LYS A C 1
ATOM 1534 O O . LYS A 1 189 ? 8.545 -6.275 -27.827 1.00 88.69 189 LYS A O 1
ATOM 1539 N N . LEU A 1 190 ? 7.612 -4.616 -26.636 1.00 90.44 190 LEU A N 1
ATOM 1540 C CA . LEU A 1 190 ? 6.968 -3.989 -27.788 1.00 90.44 190 LEU A CA 1
ATOM 1541 C C . LEU A 1 190 ? 7.980 -3.586 -28.872 1.00 90.44 190 LEU A C 1
ATOM 1543 O O . LEU A 1 190 ? 7.690 -3.738 -30.055 1.00 90.44 190 LEU A O 1
ATOM 1547 N N . ILE A 1 191 ? 9.166 -3.090 -28.491 1.00 91.81 191 ILE A N 1
ATOM 1548 C CA . ILE A 1 191 ? 10.228 -2.760 -29.459 1.00 91.81 191 ILE A CA 1
ATOM 1549 C C . ILE A 1 191 ? 10.696 -4.019 -30.199 1.00 91.81 191 ILE A C 1
ATOM 1551 O O . ILE A 1 191 ? 10.890 -3.964 -31.411 1.00 91.81 191 ILE A O 1
ATOM 1555 N N . VAL A 1 192 ? 10.848 -5.144 -29.494 1.00 90.88 192 VAL A N 1
ATOM 1556 C CA . VAL A 1 192 ? 11.233 -6.435 -30.090 1.00 90.88 192 VAL A CA 1
ATOM 1557 C C . VAL A 1 192 ? 10.125 -6.994 -30.987 1.00 90.88 192 VAL A C 1
ATOM 1559 O O . VAL A 1 192 ? 10.408 -7.395 -32.109 1.00 90.88 192 VAL A O 1
ATOM 1562 N N . GLU A 1 193 ? 8.868 -6.972 -30.541 1.00 89.44 193 GLU A N 1
ATOM 1563 C CA . GLU A 1 193 ? 7.704 -7.428 -31.321 1.00 89.44 193 GLU A CA 1
ATOM 1564 C C . GLU A 1 193 ? 7.507 -6.625 -32.611 1.00 89.44 193 GLU A C 1
ATOM 1566 O O . GLU A 1 193 ? 6.992 -7.145 -33.594 1.00 89.44 193 GLU A O 1
ATOM 1571 N N . ARG A 1 194 ? 7.908 -5.351 -32.604 1.00 89.56 194 ARG A N 1
ATOM 1572 C CA . ARG A 1 194 ? 7.797 -4.421 -33.736 1.00 89.56 194 ARG A CA 1
ATOM 1573 C C . ARG A 1 194 ? 9.140 -4.173 -34.425 1.00 89.56 194 ARG A C 1
ATOM 1575 O O . ARG A 1 194 ? 9.335 -3.115 -35.033 1.00 89.56 194 ARG A O 1
ATOM 1582 N N . CYS A 1 195 ? 10.094 -5.100 -34.296 1.00 89.94 195 CYS A N 1
ATOM 1583 C CA . CYS A 1 195 ? 11.438 -4.931 -34.849 1.00 89.94 195 CYS A CA 1
ATOM 1584 C C . CYS A 1 195 ? 11.445 -4.820 -36.381 1.00 89.94 195 CYS A C 1
ATOM 1586 O O . CYS A 1 195 ? 12.319 -4.171 -36.946 1.00 89.94 195 CYS A O 1
ATOM 1588 N N . ASP A 1 196 ? 10.460 -5.423 -37.048 1.00 88.06 196 ASP A N 1
ATOM 1589 C CA . ASP A 1 196 ? 10.202 -5.360 -38.491 1.00 88.06 196 ASP A CA 1
ATOM 1590 C C . ASP A 1 196 ? 9.938 -3.929 -38.989 1.00 88.06 196 ASP A C 1
ATOM 1592 O O . ASP A 1 196 ? 10.296 -3.562 -40.109 1.00 88.06 196 ASP A O 1
ATOM 1596 N N . HIS A 1 197 ? 9.376 -3.081 -38.130 1.00 88.94 197 HIS A N 1
ATOM 1597 C CA . HIS A 1 197 ? 9.151 -1.670 -38.417 1.00 88.94 197 HIS A CA 1
ATOM 1598 C C . HIS A 1 197 ? 10.378 -0.785 -38.146 1.00 88.94 197 HIS A C 1
ATOM 1600 O O . HIS A 1 197 ? 10.279 0.442 -38.247 1.00 88.94 197 HIS A O 1
ATOM 1606 N N . LEU A 1 198 ? 11.533 -1.351 -37.796 1.00 90.56 198 LEU A N 1
ATOM 1607 C CA . LEU A 1 198 ? 12.772 -0.612 -37.561 1.00 90.56 198 LEU A CA 1
ATOM 1608 C C . LEU A 1 198 ? 13.885 -1.105 -38.506 1.00 90.56 198 LEU A C 1
ATOM 1610 O O . LEU A 1 198 ? 13.957 -2.292 -38.825 1.00 90.56 198 LEU A O 1
ATOM 1614 N N . PRO A 1 199 ? 14.771 -0.208 -38.977 1.00 89.31 199 PRO A N 1
ATOM 1615 C CA . PRO A 1 199 ? 15.947 -0.624 -39.738 1.00 89.31 199 PRO A CA 1
ATOM 1616 C C . PRO A 1 199 ? 16.897 -1.483 -38.882 1.00 89.31 199 PRO A C 1
ATOM 1618 O O . PRO A 1 199 ? 16.792 -1.509 -37.656 1.00 89.31 199 PRO A O 1
ATOM 1621 N N . ASP A 1 200 ? 17.846 -2.178 -39.526 1.00 87.25 200 ASP A N 1
ATOM 1622 C CA . ASP A 1 200 ? 18.876 -2.982 -38.834 1.00 87.25 200 ASP A CA 1
ATOM 1623 C C . ASP A 1 200 ? 19.672 -2.180 -37.803 1.00 87.25 200 ASP A C 1
ATOM 1625 O O . ASP A 1 200 ? 20.042 -2.695 -36.747 1.00 87.25 200 ASP A O 1
ATOM 1629 N N . VAL A 1 201 ? 19.889 -0.904 -38.118 1.00 90.75 201 VAL A N 1
ATOM 1630 C CA . VAL A 1 201 ? 20.522 0.081 -37.253 1.00 90.75 201 VAL A CA 1
ATOM 1631 C C . VAL A 1 201 ? 19.581 1.268 -37.121 1.00 90.75 201 VAL A C 1
ATOM 1633 O O . VAL A 1 201 ? 19.220 1.882 -38.124 1.00 90.75 201 VAL A O 1
ATOM 1636 N N . PHE A 1 202 ? 19.191 1.601 -35.895 1.00 91.81 202 PHE A N 1
ATOM 1637 C CA . PHE A 1 202 ? 18.220 2.657 -35.608 1.00 91.81 202 PHE A CA 1
ATOM 1638 C C . PHE A 1 202 ? 18.641 3.503 -34.400 1.00 91.81 202 PHE A C 1
ATOM 1640 O O . PHE A 1 202 ? 19.551 3.164 -33.642 1.00 91.81 202 PHE A O 1
ATOM 1647 N N . THR A 1 203 ? 17.972 4.634 -34.212 1.00 91.44 203 THR A N 1
ATOM 1648 C CA . THR A 1 203 ? 18.165 5.553 -33.086 1.00 91.44 203 THR A CA 1
ATOM 1649 C C . THR A 1 203 ? 16.937 5.567 -32.175 1.00 91.44 203 THR A C 1
ATOM 1651 O O . THR A 1 203 ? 15.831 5.200 -32.572 1.00 91.44 203 THR A O 1
ATOM 1654 N N . ALA A 1 204 ? 17.083 6.090 -30.953 1.00 89.38 204 ALA A N 1
ATOM 1655 C CA . ALA A 1 204 ? 15.935 6.318 -30.066 1.00 89.38 204 ALA A CA 1
ATOM 1656 C C . ALA A 1 204 ? 14.863 7.231 -30.703 1.00 89.38 204 ALA A C 1
ATOM 1658 O O . ALA A 1 204 ? 13.671 7.104 -30.420 1.00 89.38 204 ALA A O 1
ATOM 1659 N N . ARG A 1 205 ? 15.275 8.141 -31.599 1.00 87.06 205 ARG A N 1
ATOM 1660 C CA . ARG A 1 205 ? 14.367 9.038 -32.323 1.00 87.06 205 ARG A CA 1
ATOM 1661 C C . ARG A 1 205 ? 13.487 8.286 -33.320 1.00 87.06 205 ARG A C 1
ATOM 1663 O O . ARG A 1 205 ? 12.340 8.689 -33.514 1.00 87.06 205 ARG A O 1
ATOM 1670 N N . ASP A 1 206 ? 13.999 7.213 -33.919 1.00 89.25 206 ASP A N 1
ATOM 1671 C CA . ASP A 1 206 ? 13.245 6.401 -34.877 1.00 89.25 206 ASP A CA 1
ATOM 1672 C C . ASP A 1 206 ? 12.082 5.686 -34.197 1.00 89.25 206 ASP A C 1
ATOM 1674 O O . ASP A 1 206 ? 10.994 5.649 -34.757 1.00 89.25 206 ASP A O 1
ATOM 1678 N N . ILE A 1 207 ? 12.264 5.231 -32.953 1.00 89.25 207 ILE A N 1
ATOM 1679 C CA . ILE A 1 207 ? 11.179 4.685 -32.124 1.00 89.25 207 ILE A CA 1
ATOM 1680 C C . ILE A 1 207 ? 10.177 5.778 -31.752 1.00 89.25 207 ILE A C 1
ATOM 1682 O O . ILE A 1 207 ? 8.975 5.610 -31.944 1.00 89.25 207 ILE A O 1
ATOM 1686 N N . TYR A 1 208 ? 10.661 6.921 -31.254 1.00 83.69 208 TYR A N 1
ATOM 1687 C CA . TYR A 1 208 ? 9.794 8.013 -30.802 1.00 83.69 208 TYR A CA 1
ATOM 1688 C C . TYR A 1 208 ? 8.835 8.491 -31.904 1.00 83.69 208 TYR A C 1
ATOM 1690 O O . TYR A 1 208 ? 7.648 8.699 -31.663 1.00 83.69 208 TYR A O 1
ATOM 1698 N N . ARG A 1 209 ? 9.329 8.605 -33.145 1.00 85.75 209 ARG A N 1
ATOM 1699 C CA . ARG A 1 209 ? 8.528 9.018 -34.311 1.00 85.75 209 ARG A CA 1
ATOM 1700 C C . ARG A 1 209 ? 7.413 8.038 -34.680 1.00 85.75 209 ARG A C 1
ATOM 1702 O O . ARG A 1 209 ? 6.488 8.435 -35.382 1.00 85.75 209 ARG A O 1
ATOM 1709 N N . ARG A 1 210 ? 7.483 6.781 -34.232 1.00 85.19 210 ARG A N 1
ATOM 1710 C CA . ARG A 1 210 ? 6.449 5.767 -34.493 1.00 85.19 210 ARG A CA 1
ATOM 1711 C C . ARG A 1 210 ? 5.236 5.899 -33.573 1.00 85.19 210 ARG A C 1
ATOM 1713 O O . ARG A 1 210 ? 4.223 5.260 -33.843 1.00 85.19 210 ARG A O 1
ATOM 1720 N N . CYS A 1 211 ? 5.317 6.713 -32.515 1.00 79.88 211 CYS A N 1
ATOM 1721 C CA . CYS A 1 211 ? 4.205 7.016 -31.608 1.00 79.88 211 CYS A CA 1
ATOM 1722 C C . CYS A 1 211 ? 3.506 5.768 -31.027 1.00 79.88 211 CYS A C 1
ATOM 1724 O O . CYS A 1 211 ? 2.286 5.761 -30.837 1.00 79.88 211 CYS A O 1
ATOM 1726 N N . TRP A 1 212 ? 4.259 4.698 -30.743 1.00 86.25 212 TRP A N 1
ATOM 1727 C CA . TRP A 1 212 ? 3.697 3.475 -30.165 1.00 86.25 212 TRP A CA 1
ATOM 1728 C C . TRP A 1 212 ? 3.091 3.728 -28.776 1.00 86.25 212 TRP A C 1
ATOM 1730 O O . TRP A 1 212 ? 3.555 4.576 -28.012 1.00 86.25 212 TRP A O 1
ATOM 1740 N N . ARG A 1 213 ? 2.021 2.988 -28.447 1.00 71.69 213 ARG A N 1
ATOM 1741 C CA . ARG A 1 213 ? 1.113 3.274 -27.317 1.00 71.69 213 ARG A CA 1
ATOM 1742 C C . ARG A 1 213 ? 1.825 3.417 -25.959 1.00 71.69 213 ARG A C 1
ATOM 1744 O O . ARG A 1 213 ? 1.370 4.237 -25.163 1.00 71.69 213 ARG A O 1
ATOM 1751 N N . SER A 1 214 ? 2.918 2.684 -25.730 1.00 70.38 214 SER A N 1
ATOM 1752 C CA . SER A 1 214 ? 3.733 2.683 -24.498 1.00 70.38 214 SER A CA 1
ATOM 1753 C C . SER A 1 214 ? 5.097 3.387 -24.618 1.00 70.38 214 SER A C 1
ATOM 1755 O O . SER A 1 214 ? 5.834 3.438 -23.644 1.00 70.38 214 SER A O 1
ATOM 1757 N N . LEU A 1 215 ? 5.433 3.985 -25.769 1.00 80.75 215 LEU A N 1
ATOM 1758 C CA . LEU A 1 215 ? 6.735 4.624 -26.032 1.00 80.75 215 LEU A CA 1
ATOM 1759 C C . LEU A 1 215 ? 6.564 6.092 -26.438 1.00 80.75 215 LEU A C 1
ATOM 1761 O O . LEU A 1 215 ? 6.998 6.523 -27.507 1.00 80.75 215 LEU A O 1
ATOM 1765 N N . LYS A 1 216 ? 5.864 6.858 -25.598 1.00 71.25 216 LYS A N 1
ATOM 1766 C CA . LYS A 1 216 ? 5.465 8.242 -25.905 1.00 71.25 216 LYS A CA 1
ATOM 1767 C C . LYS A 1 216 ? 6.426 9.304 -25.388 1.00 71.25 216 LYS A C 1
ATOM 1769 O O . LYS A 1 216 ? 6.323 10.454 -25.800 1.00 71.25 216 LYS A O 1
ATOM 1774 N N . ASP A 1 217 ? 7.341 8.944 -24.498 1.00 78.50 217 ASP A N 1
ATOM 1775 C CA . ASP A 1 217 ? 8.336 9.856 -23.952 1.00 78.50 217 ASP A CA 1
ATOM 1776 C C . ASP A 1 217 ? 9.759 9.317 -24.155 1.00 78.50 217 ASP A C 1
ATOM 1778 O O . ASP A 1 217 ? 10.005 8.112 -24.246 1.00 78.50 217 ASP A O 1
ATOM 1782 N N . ASN A 1 218 ? 10.714 10.242 -24.253 1.00 80.44 218 ASN A N 1
ATOM 1783 C CA . ASN A 1 218 ? 12.112 9.931 -24.549 1.00 80.44 218 ASN A CA 1
ATOM 1784 C C . ASN A 1 218 ? 12.767 9.087 -23.441 1.00 80.44 218 ASN A C 1
ATOM 1786 O O . ASN A 1 218 ? 13.624 8.251 -23.725 1.00 80.44 218 ASN A O 1
ATOM 1790 N N . GLN A 1 219 ? 12.357 9.286 -22.186 1.00 78.94 219 GLN A N 1
ATOM 1791 C CA . GLN A 1 219 ? 12.943 8.588 -21.050 1.00 78.94 219 GLN A CA 1
ATOM 1792 C C . GLN A 1 219 ? 12.553 7.107 -21.056 1.00 78.94 219 GLN A C 1
ATOM 1794 O O . GLN A 1 219 ? 13.438 6.260 -20.951 1.00 78.94 219 GLN A O 1
ATOM 1799 N N . THR A 1 220 ? 11.276 6.791 -21.271 1.00 78.50 220 THR A N 1
ATOM 1800 C CA . THR A 1 220 ? 10.784 5.410 -21.389 1.00 78.50 220 THR A CA 1
ATOM 1801 C C . THR A 1 220 ? 11.448 4.681 -22.557 1.00 78.50 220 THR A C 1
ATOM 1803 O O . THR A 1 220 ? 11.892 3.545 -22.399 1.00 78.50 220 THR A O 1
ATOM 1806 N N . VAL A 1 221 ? 11.616 5.348 -23.709 1.00 86.69 221 VAL A N 1
ATOM 1807 C CA . VAL A 1 221 ? 12.353 4.781 -24.856 1.00 86.69 221 VAL A CA 1
ATOM 1808 C C . VAL A 1 221 ? 13.800 4.460 -24.479 1.00 86.69 221 VAL A C 1
ATOM 1810 O O . VAL A 1 221 ? 14.279 3.367 -24.771 1.00 86.69 221 VAL A O 1
ATOM 1813 N N . LYS A 1 222 ? 14.506 5.377 -23.805 1.00 86.19 222 LYS A N 1
ATOM 1814 C CA . LYS A 1 222 ? 15.890 5.143 -23.363 1.00 86.19 222 LYS A CA 1
ATOM 1815 C C . LYS A 1 222 ? 15.999 3.973 -22.387 1.00 86.19 222 LYS A C 1
ATOM 1817 O O . LYS A 1 222 ? 16.862 3.127 -22.584 1.00 86.19 222 LYS A O 1
ATOM 1822 N N . GLN A 1 223 ? 15.116 3.899 -21.394 1.00 83.00 223 GLN A N 1
ATOM 1823 C CA . GLN A 1 223 ? 15.117 2.821 -20.399 1.00 83.00 223 GLN A CA 1
ATOM 1824 C C . GLN A 1 223 ? 14.835 1.455 -21.039 1.00 83.00 223 GLN A C 1
ATOM 1826 O O . GLN A 1 223 ? 15.528 0.481 -20.750 1.00 83.00 223 GLN A O 1
ATOM 1831 N N . ALA A 1 224 ? 13.880 1.386 -21.971 1.00 88.44 224 ALA A N 1
ATOM 1832 C CA . ALA A 1 224 ? 13.601 0.166 -22.727 1.00 88.44 224 ALA A CA 1
ATOM 1833 C C . ALA A 1 224 ? 14.804 -0.266 -23.588 1.00 88.44 224 ALA A C 1
ATOM 1835 O O . ALA A 1 224 ? 15.156 -1.444 -23.617 1.00 88.44 224 ALA A O 1
ATOM 1836 N N . LEU A 1 225 ? 15.478 0.682 -24.250 1.00 90.94 225 LEU A N 1
ATOM 1837 C CA . LEU A 1 225 ? 16.682 0.405 -25.041 1.00 90.94 225 LEU A CA 1
ATOM 1838 C C . LEU A 1 225 ? 17.863 -0.047 -24.184 1.00 90.94 225 LEU A C 1
ATOM 1840 O O . LEU A 1 225 ? 18.596 -0.950 -24.578 1.00 90.94 225 LEU A O 1
ATOM 1844 N N . GLU A 1 226 ? 18.052 0.555 -23.012 1.00 89.12 226 GLU A N 1
ATOM 1845 C CA . GLU A 1 226 ? 19.063 0.115 -22.052 1.00 89.12 226 GLU A CA 1
ATOM 1846 C C . GLU A 1 226 ? 18.790 -1.314 -21.589 1.00 89.12 226 GLU A C 1
ATOM 1848 O O . GLU A 1 226 ? 19.708 -2.131 -21.607 1.00 89.12 226 GLU A O 1
ATOM 1853 N N . LEU A 1 227 ? 17.545 -1.659 -21.255 1.00 86.50 227 LEU A N 1
ATOM 1854 C CA . LEU A 1 227 ? 17.171 -3.029 -20.894 1.00 86.50 227 LEU A CA 1
ATOM 1855 C C . LEU A 1 227 ? 17.454 -4.028 -22.031 1.00 86.50 227 LEU A C 1
ATOM 1857 O O . LEU A 1 227 ? 17.988 -5.113 -21.790 1.00 86.50 227 LEU A O 1
ATOM 1861 N N . LEU A 1 228 ? 17.145 -3.667 -23.278 1.00 91.88 228 LEU A N 1
ATOM 1862 C CA . LEU A 1 228 ? 17.436 -4.504 -24.449 1.00 91.88 228 LEU A CA 1
ATOM 1863 C C . LEU A 1 228 ? 18.940 -4.669 -24.703 1.00 91.88 228 LEU A C 1
ATOM 1865 O O . LEU A 1 228 ? 19.373 -5.742 -25.122 1.00 91.88 228 LEU A O 1
ATOM 1869 N N . CYS A 1 229 ? 19.749 -3.651 -24.409 1.00 90.50 229 CYS A N 1
ATOM 1870 C CA . CYS A 1 229 ? 21.207 -3.768 -24.444 1.00 90.50 229 CYS A CA 1
ATOM 1871 C C . CYS A 1 229 ? 21.727 -4.709 -23.349 1.00 90.50 229 CYS A C 1
ATOM 1873 O O . CYS A 1 229 ? 22.504 -5.612 -23.645 1.00 90.50 229 CYS A O 1
ATOM 1875 N N . HIS A 1 230 ? 21.275 -4.545 -22.100 1.00 86.88 230 HIS A N 1
ATOM 1876 C CA . HIS A 1 230 ? 21.687 -5.410 -20.982 1.00 86.88 230 HIS A CA 1
ATOM 1877 C C . HIS A 1 230 ? 21.285 -6.875 -21.191 1.00 86.88 230 HIS A C 1
ATOM 1879 O O . HIS A 1 230 ? 22.000 -7.782 -20.776 1.00 86.88 230 HIS A O 1
ATOM 1885 N N . SER A 1 231 ? 20.156 -7.114 -21.859 1.00 87.12 231 SER A N 1
ATOM 1886 C CA . SER A 1 231 ? 19.670 -8.456 -22.201 1.00 87.12 231 SER A CA 1
ATOM 1887 C C . SER A 1 231 ? 20.191 -8.979 -23.547 1.00 87.12 231 SER A C 1
ATOM 1889 O O . SER A 1 231 ? 19.675 -9.977 -24.042 1.00 87.12 231 SER A O 1
ATOM 1891 N N . ASN A 1 232 ? 21.195 -8.330 -24.150 1.00 88.25 232 ASN A N 1
ATOM 1892 C CA . ASN A 1 232 ? 21.835 -8.720 -25.416 1.00 88.25 232 ASN A CA 1
ATOM 1893 C C . ASN A 1 232 ? 20.905 -8.798 -26.645 1.00 88.25 232 ASN A C 1
ATOM 1895 O O . ASN A 1 232 ? 21.267 -9.401 -27.655 1.00 88.25 232 ASN A O 1
ATOM 1899 N N . HIS A 1 233 ? 19.733 -8.162 -26.603 1.00 91.81 233 HIS A N 1
ATOM 1900 C CA . HIS A 1 233 ? 18.850 -8.030 -27.768 1.00 91.81 233 HIS A CA 1
ATOM 1901 C C . HIS A 1 233 ? 19.350 -6.951 -28.737 1.00 91.81 233 HIS A C 1
ATOM 1903 O O . HIS A 1 233 ? 19.142 -7.054 -29.948 1.00 91.81 233 HIS A O 1
ATOM 1909 N N . LEU A 1 234 ? 20.016 -5.923 -28.202 1.00 93.38 234 LEU A N 1
ATOM 1910 C CA . LEU A 1 234 ? 20.592 -4.810 -28.951 1.00 93.38 234 LEU A CA 1
ATOM 1911 C C . LEU A 1 234 ? 22.066 -4.617 -28.601 1.00 93.38 234 LEU A C 1
ATOM 1913 O O . LEU A 1 234 ? 22.494 -4.846 -27.471 1.00 93.38 234 LEU A O 1
ATOM 1917 N N . ARG A 1 235 ? 22.836 -4.106 -29.559 1.00 91.88 235 ARG A N 1
ATOM 1918 C CA . ARG A 1 235 ? 24.188 -3.590 -29.339 1.00 91.88 235 ARG A CA 1
ATOM 1919 C C . ARG A 1 235 ? 24.183 -2.074 -29.515 1.00 91.88 235 ARG A C 1
ATOM 1921 O O . ARG A 1 235 ? 23.842 -1.573 -30.585 1.00 91.88 235 ARG A O 1
ATOM 1928 N N . LYS A 1 236 ? 24.589 -1.340 -28.475 1.00 90.62 236 LYS A N 1
ATOM 1929 C CA . LYS A 1 236 ? 24.740 0.123 -28.517 1.00 90.62 236 LYS A CA 1
ATOM 1930 C C . LYS A 1 236 ? 26.084 0.495 -29.149 1.00 90.62 236 LYS A C 1
ATOM 1932 O O . LYS A 1 236 ? 27.126 0.027 -28.695 1.00 90.62 236 LYS A O 1
ATOM 1937 N N . LYS A 1 237 ? 26.067 1.352 -30.170 1.00 86.69 237 LYS A N 1
ATOM 1938 C CA . LYS A 1 237 ? 27.254 1.939 -30.814 1.00 86.69 237 LYS A CA 1
ATOM 1939 C C . LYS A 1 237 ? 27.204 3.464 -30.685 1.00 86.69 237 LYS A C 1
ATOM 1941 O O . LYS A 1 237 ? 26.136 4.067 -30.790 1.00 86.69 237 LYS A O 1
ATOM 1946 N N . PHE A 1 238 ? 28.357 4.090 -30.477 1.00 75.69 238 PHE A N 1
ATOM 1947 C CA . PHE A 1 238 ? 28.502 5.547 -30.496 1.00 75.69 238 PHE A CA 1
ATOM 1948 C C . PHE A 1 238 ? 29.236 5.960 -31.768 1.00 75.69 238 PHE A C 1
ATOM 1950 O O . PHE A 1 238 ? 30.223 5.326 -32.134 1.00 75.69 238 PHE A O 1
ATOM 1957 N N . ILE A 1 239 ? 28.776 7.028 -32.420 1.00 63.03 239 ILE A N 1
ATOM 1958 C CA . ILE A 1 239 ? 29.573 7.711 -33.440 1.00 63.03 239 ILE A CA 1
ATOM 1959 C C . ILE A 1 239 ? 30.190 8.941 -32.778 1.00 63.03 239 ILE A C 1
ATOM 1961 O O . ILE A 1 239 ? 29.478 9.852 -32.354 1.00 63.03 239 ILE A O 1
ATOM 1965 N N . THR A 1 240 ? 31.515 8.974 -32.692 1.00 51.25 240 THR A N 1
ATOM 1966 C CA . THR A 1 240 ? 32.286 10.181 -32.390 1.00 51.25 240 THR A CA 1
ATOM 1967 C C . THR A 1 240 ? 32.301 11.067 -33.634 1.00 51.25 240 THR A C 1
ATOM 1969 O O . THR A 1 240 ? 33.185 10.963 -34.476 1.00 51.25 240 THR A O 1
ATOM 1972 N N . GLN A 1 241 ? 31.302 11.934 -33.789 1.00 50.66 241 GLN A N 1
ATOM 1973 C CA . GLN A 1 241 ? 31.424 13.064 -34.713 1.00 50.66 241 GLN A CA 1
ATOM 1974 C C . GLN A 1 241 ? 32.101 14.232 -33.986 1.00 50.66 241 GLN A C 1
ATOM 1976 O O . GLN A 1 241 ? 31.716 14.581 -32.876 1.00 50.66 241 GLN A O 1
ATOM 1981 N N . GLN A 1 242 ? 33.110 14.836 -34.625 1.00 44.25 242 GLN A N 1
ATOM 1982 C CA . GLN A 1 242 ? 33.894 15.994 -34.154 1.00 44.25 242 GLN A CA 1
ATOM 1983 C C . GLN A 1 242 ? 33.098 17.315 -34.070 1.00 44.25 242 GLN A C 1
ATOM 1985 O O . GLN A 1 242 ? 33.679 18.396 -34.037 1.00 44.25 242 GLN A O 1
ATOM 1990 N N . THR A 1 243 ? 31.769 17.269 -34.056 1.00 46.53 243 THR A N 1
ATOM 1991 C CA . THR A 1 243 ? 30.920 18.461 -33.967 1.00 46.53 243 THR A CA 1
ATOM 1992 C C . THR A 1 243 ? 30.338 18.570 -32.568 1.00 46.53 243 THR A C 1
ATOM 1994 O O . THR A 1 243 ? 29.907 17.584 -31.981 1.00 46.53 243 THR A O 1
ATOM 1997 N N . SER A 1 244 ? 30.368 19.789 -32.037 1.00 42.62 244 SER A N 1
ATOM 1998 C CA . SER A 1 244 ? 29.935 20.246 -30.714 1.00 42.62 244 SER A CA 1
ATOM 1999 C C . SER A 1 244 ? 28.453 19.956 -30.415 1.00 42.62 244 SER A C 1
ATOM 2001 O O . SER A 1 244 ? 27.624 20.856 -30.303 1.00 42.62 244 SER A O 1
ATOM 2003 N N . GLY A 1 245 ? 28.103 18.680 -30.278 1.00 47.47 245 GLY A N 1
ATOM 2004 C CA . GLY A 1 245 ? 26.779 18.193 -29.913 1.00 47.47 245 GLY A CA 1
ATOM 2005 C C . GLY A 1 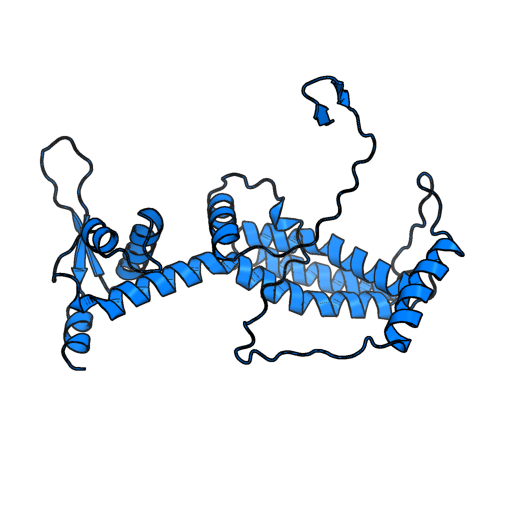245 ? 26.866 16.837 -29.214 1.00 47.47 245 GLY A C 1
ATOM 2006 O O . GLY A 1 245 ? 27.817 16.082 -29.413 1.00 47.47 245 GLY A O 1
ATOM 2007 N N . HIS A 1 246 ? 25.882 16.529 -28.363 1.00 47.84 246 HIS A N 1
ATOM 2008 C CA . HIS A 1 246 ? 25.827 15.250 -27.651 1.00 47.84 246 HIS A CA 1
ATOM 2009 C C . HIS A 1 246 ? 25.890 14.066 -28.640 1.00 47.84 246 HIS A C 1
ATOM 2011 O O . HIS A 1 246 ? 25.141 14.062 -29.619 1.00 47.84 246 HIS A O 1
ATOM 2017 N N . PRO A 1 247 ? 26.737 13.049 -28.393 1.00 54.88 247 PRO A N 1
ATOM 2018 C CA . PRO A 1 247 ? 26.895 11.918 -29.300 1.00 54.88 247 PRO A CA 1
ATOM 2019 C C . PRO A 1 247 ? 25.572 11.162 -29.476 1.00 54.88 247 PRO A C 1
ATOM 2021 O O . PRO A 1 247 ? 24.933 10.757 -28.500 1.00 54.88 247 PRO A O 1
ATOM 2024 N N . ASN A 1 248 ? 25.168 10.941 -30.730 1.00 63.94 248 ASN A N 1
ATOM 2025 C CA . ASN A 1 248 ? 23.995 10.130 -31.044 1.00 63.94 248 ASN A CA 1
ATOM 2026 C C . ASN A 1 248 ? 24.334 8.646 -30.857 1.00 63.94 248 ASN A C 1
ATOM 2028 O O . ASN A 1 248 ? 25.244 8.114 -31.495 1.00 63.94 248 ASN A O 1
ATOM 2032 N N . ALA A 1 249 ? 23.597 7.980 -29.967 1.00 82.62 249 ALA A N 1
ATOM 2033 C CA . ALA A 1 249 ? 23.675 6.536 -29.793 1.00 82.62 249 ALA A CA 1
ATOM 2034 C C . ALA A 1 249 ? 22.838 5.827 -30.867 1.00 82.62 249 ALA A C 1
ATOM 2036 O O . ALA A 1 249 ? 21.660 6.149 -31.055 1.00 82.62 249 ALA A O 1
ATOM 2037 N N . TYR A 1 250 ? 23.447 4.839 -31.516 1.00 90.00 250 TYR A N 1
ATOM 2038 C CA . TYR A 1 250 ? 22.804 3.938 -32.468 1.00 90.00 250 TYR A CA 1
ATOM 2039 C C . TYR A 1 250 ? 22.669 2.553 -31.846 1.00 90.00 250 TYR A C 1
ATOM 2041 O O . TYR A 1 250 ? 23.504 2.135 -31.040 1.00 90.00 250 TYR A O 1
ATOM 2049 N N . TYR A 1 251 ? 21.618 1.847 -32.233 1.00 92.88 251 TYR A N 1
ATOM 2050 C CA . TYR A 1 251 ? 21.290 0.518 -31.745 1.00 92.88 251 TYR A CA 1
ATOM 2051 C C . TYR A 1 251 ? 21.211 -0.429 -32.934 1.00 92.88 251 TYR A C 1
ATOM 2053 O O . TYR A 1 251 ? 20.554 -0.124 -33.926 1.00 92.88 251 TYR A O 1
ATOM 2061 N N . GLU A 1 252 ? 21.911 -1.551 -32.831 1.00 93.12 252 GLU A N 1
ATOM 2062 C CA . GLU A 1 252 ? 21.933 -2.618 -33.830 1.00 93.12 252 GLU A CA 1
ATOM 2063 C C . GLU A 1 252 ? 21.298 -3.874 -33.236 1.00 93.12 252 GLU A C 1
ATOM 2065 O O . GLU A 1 252 ? 21.592 -4.237 -32.092 1.00 93.12 252 GLU A O 1
ATOM 2070 N N . TRP A 1 253 ? 20.430 -4.531 -34.001 1.00 92.19 253 TRP A N 1
ATOM 2071 C CA . TRP A 1 253 ? 19.796 -5.778 -33.578 1.00 92.19 253 TRP A CA 1
ATOM 2072 C C . TRP A 1 253 ? 20.801 -6.914 -33.426 1.00 92.19 253 TRP A C 1
ATOM 2074 O O . TRP A 1 253 ? 21.691 -7.099 -34.256 1.00 92.19 253 TRP A O 1
ATOM 2084 N N . HIS A 1 254 ? 20.620 -7.740 -32.395 1.00 88.19 254 HIS A N 1
ATOM 2085 C CA . HIS A 1 254 ? 21.326 -9.012 -32.338 1.00 88.19 254 HIS A CA 1
ATOM 2086 C C . HIS A 1 254 ? 20.862 -9.914 -33.505 1.00 88.19 254 HIS A C 1
ATOM 2088 O O . HIS A 1 254 ? 19.650 -10.043 -33.712 1.00 88.19 254 HIS A O 1
ATOM 2094 N N . PRO A 1 255 ? 21.771 -10.592 -34.241 1.00 80.19 255 PRO A N 1
ATOM 2095 C CA . PRO A 1 255 ? 21.428 -11.360 -35.449 1.00 80.19 255 PRO A CA 1
ATOM 2096 C C . PRO A 1 255 ? 20.307 -12.400 -35.273 1.00 80.19 255 PRO A C 1
ATOM 2098 O O . PRO A 1 255 ? 19.557 -12.687 -36.201 1.00 80.19 255 PRO A O 1
ATOM 2101 N N . LEU A 1 256 ? 20.167 -12.954 -34.066 1.00 78.38 256 LEU A N 1
ATOM 2102 C CA . LEU A 1 256 ? 19.143 -13.954 -33.734 1.00 78.38 256 LEU A CA 1
ATOM 2103 C C . LEU A 1 256 ? 17.729 -13.375 -33.556 1.00 78.38 256 LEU A C 1
ATOM 2105 O O . LEU A 1 256 ? 16.762 -14.121 -33.669 1.00 78.38 256 LEU A O 1
ATOM 2109 N N . ILE A 1 257 ? 17.591 -12.072 -33.294 1.00 75.12 257 ILE A N 1
ATOM 2110 C CA . ILE A 1 257 ? 16.284 -11.439 -33.067 1.00 75.12 257 ILE A CA 1
ATOM 2111 C C . ILE A 1 257 ? 15.566 -11.214 -34.398 1.00 75.12 257 ILE A C 1
ATOM 2113 O O . ILE A 1 257 ? 14.425 -11.634 -34.566 1.00 75.12 257 ILE A O 1
ATOM 2117 N N . LYS A 1 258 ? 16.256 -10.638 -35.388 1.00 65.81 258 LYS A N 1
ATOM 2118 C CA . LYS A 1 258 ? 15.642 -10.319 -36.685 1.00 65.81 258 LYS A CA 1
ATOM 2119 C C . LYS A 1 258 ? 15.346 -11.566 -37.532 1.00 65.81 258 LYS A C 1
ATOM 2121 O O . LYS A 1 258 ? 14.347 -11.603 -38.242 1.00 65.81 258 LYS A O 1
ATOM 2126 N N . ASN A 1 259 ? 16.157 -12.618 -37.397 1.00 57.44 259 ASN A N 1
ATOM 2127 C CA . ASN A 1 259 ? 15.962 -13.882 -38.117 1.00 57.44 259 ASN A CA 1
ATOM 2128 C C . ASN A 1 259 ? 14.712 -14.669 -37.683 1.00 57.44 259 ASN A C 1
ATOM 2130 O O . ASN A 1 259 ? 14.206 -15.463 -38.475 1.00 57.44 259 ASN A O 1
ATOM 2134 N N . ASN A 1 260 ? 14.211 -14.460 -36.460 1.00 54.84 260 ASN A N 1
ATOM 2135 C CA . ASN A 1 260 ? 12.995 -15.121 -35.979 1.00 54.84 260 ASN A CA 1
ATOM 2136 C C . ASN A 1 260 ? 11.716 -14.366 -36.375 1.00 54.84 260 ASN A C 1
ATOM 2138 O O . ASN A 1 260 ? 10.713 -15.013 -36.657 1.00 54.84 260 ASN A O 1
ATOM 2142 N N . SER A 1 261 ? 11.752 -13.034 -36.479 1.00 50.56 261 SER A N 1
ATOM 2143 C CA . SER A 1 261 ? 10.581 -12.230 -36.876 1.00 50.56 261 SER A CA 1
ATOM 2144 C C . SER A 1 261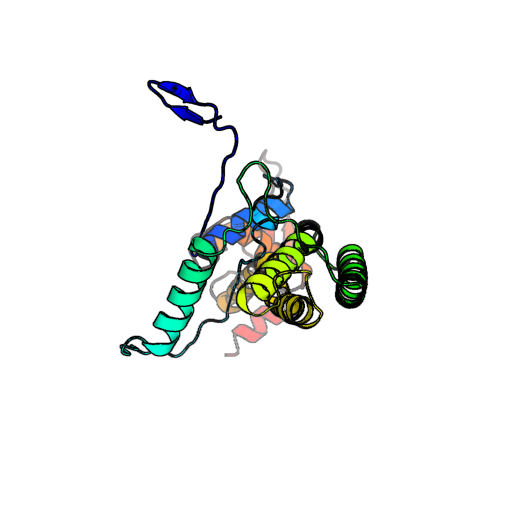 ? 10.262 -12.287 -38.375 1.00 50.56 261 SER A C 1
ATOM 2146 O O . SER A 1 261 ? 9.137 -12.017 -38.764 1.00 50.56 261 SER A O 1
ATOM 2148 N N . ILE A 1 262 ? 11.225 -12.664 -39.228 1.00 44.88 262 ILE A N 1
ATOM 2149 C CA . ILE A 1 262 ? 11.015 -12.855 -40.681 1.00 44.88 262 ILE A CA 1
ATOM 2150 C C . ILE A 1 262 ? 10.369 -14.228 -40.987 1.00 44.88 262 ILE A C 1
ATOM 2152 O O . ILE A 1 262 ? 9.952 -14.486 -42.113 1.00 44.88 262 ILE A O 1
ATOM 2156 N N . LYS A 1 263 ? 10.288 -15.128 -39.997 1.00 38.78 263 LYS A N 1
ATOM 2157 C CA . LYS A 1 263 ? 9.799 -16.509 -40.158 1.00 38.78 263 LYS A CA 1
ATOM 2158 C C . LYS A 1 263 ? 8.376 -16.755 -39.625 1.00 38.78 263 LYS A C 1
ATOM 2160 O O . LYS A 1 263 ? 7.990 -17.920 -39.533 1.00 38.78 263 LYS A O 1
ATOM 2165 N N . GLN A 1 264 ? 7.617 -15.712 -39.281 1.00 34.03 264 GLN A N 1
ATOM 2166 C CA . GLN A 1 264 ? 6.184 -15.808 -38.955 1.00 34.03 264 GLN A CA 1
ATOM 2167 C C . GLN A 1 264 ? 5.326 -15.178 -40.045 1.00 34.03 264 GLN A C 1
ATOM 2169 O O . GLN A 1 264 ? 5.713 -14.096 -40.537 1.00 34.03 264 GLN A O 1
#

Radius of gyration: 26.22 Å; Cα contacts (8 Å, |Δi|>4): 236; chains: 1; bounding box: 65×54×68 Å

InterPro domains:
  IPR025048 Protein of unknown function DUF3987) [PF13148] (3-178)

Mean predicted aligned error: 10.71 Å

Nearest PDB structures (foldseek):
  5dym-assembly1_A-2  TM=7.229E-01  e=5.102E-02  Clostridioides difficile R20291
  2dql-assembly1_B  TM=6.138E-01  e=5.372E-02  Nostoc sp. PCC 7120 = FACHB-418
  5z7b-assembly1_A  TM=5.614E-01  e=2.810E-01  Corynebacterium glutamicum
  1zg3-assembly1_A  TM=5.167E-01  e=6.427E-01  Medicago truncatula

Foldseek 3Di:
DDQDPPPGDDDDPDDDDDDDDDDDLVVLQVVLVCCLVVHPVPCPVLLPLVDFDDDDDPDDDDDDDDDDPVVVVLVVVLVVCCVVVPQADPVGGNDAAADPVLVVVLVVVVVVLLCVLPVPPDRPSLSSSSNNCSVVLVVQLLVQCSSPHDSHHRYPVSSVVSVVVVVRSSVRSVCSSCVLVVLLQVLLVVCLLCVVQDPQKDFLVSVCVVCDPSSPDSVSSVSSLVVCCVVVQWDWDWDPDPDDDDITIMIGGDPVSVVVNVVD

Secondary structure (DSSP, 8-state):
-EEETTTEEEP-SS----------HHHHHHHHHHHHTTSS-SSSGGG-TT---PPP-S----------HHHHHHHHHHHHHHHHS--B-SSSB----B-HHHHHHHHHHHHHHHHHHHSS-S-HHHHHHHTTHHHHHHHHHHHHHHHHS-SSSB-HHHHHHHHHHHHHHHHHHHHHHHHHHHHHHHHHHHHHHTGGGS-SEEEHHHHHTTT-TT--SHHHHHHHHHHHHHTTSEEEEE---SSSSPPPEEEEE-HHHHHHHTT-

Organism: NCBI:txid1094556